Protein AF-A0A401MHA3-F1 (afdb_monomer)

Structure (mmCIF, N/CA/C/O backbone):
data_AF-A0A401MHA3-F1
#
_entry.id   AF-A0A401MHA3-F1
#
loop_
_atom_site.group_PDB
_atom_site.id
_atom_site.type_symbol
_atom_site.label_atom_id
_atom_site.label_alt_id
_atom_site.label_comp_id
_atom_site.label_asym_id
_atom_site.label_entity_id
_atom_site.label_seq_id
_atom_site.pdbx_PDB_ins_code
_atom_site.Cartn_x
_atom_site.Cartn_y
_atom_site.Cartn_z
_atom_site.occupancy
_atom_site.B_iso_or_equiv
_atom_site.auth_seq_id
_atom_site.auth_comp_id
_atom_site.auth_asym_id
_atom_site.auth_atom_id
_atom_site.pdbx_PDB_model_num
ATOM 1 N N . MET A 1 1 ? 25.680 -11.136 -21.671 1.00 67.75 1 MET A N 1
ATOM 2 C CA . MET A 1 1 ? 25.067 -10.230 -20.692 1.00 67.75 1 MET A CA 1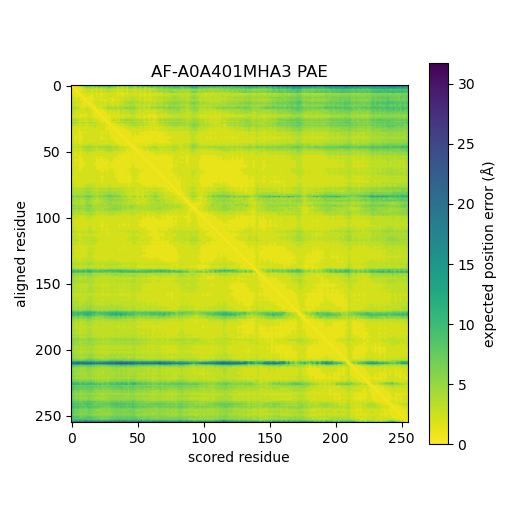
ATOM 3 C C . MET A 1 1 ? 23.595 -10.210 -21.029 1.00 67.75 1 MET A C 1
ATOM 5 O O . MET A 1 1 ? 23.280 -10.095 -22.211 1.00 67.75 1 MET A O 1
ATOM 9 N N . SER A 1 2 ? 22.728 -10.532 -20.074 1.00 85.81 2 SER A N 1
ATOM 10 C CA . SER A 1 2 ? 21.287 -10.455 -20.307 1.00 85.81 2 SER A CA 1
ATOM 11 C C . SER A 1 2 ? 20.879 -8.984 -20.458 1.00 85.81 2 SER A C 1
ATOM 13 O O . SER A 1 2 ? 21.595 -8.085 -20.015 1.00 85.81 2 SER A O 1
ATOM 15 N N . ARG A 1 3 ? 19.717 -8.723 -21.063 1.00 88.31 3 ARG A N 1
ATOM 16 C CA . ARG A 1 3 ? 19.146 -7.368 -21.104 1.00 88.31 3 ARG A CA 1
ATOM 17 C C . ARG A 1 3 ? 18.939 -6.809 -19.692 1.00 88.31 3 ARG A C 1
ATOM 19 O O . ARG A 1 3 ? 19.099 -5.617 -19.467 1.00 88.31 3 ARG A O 1
ATOM 26 N N . PHE A 1 4 ? 18.578 -7.673 -18.748 1.00 91.62 4 PHE A N 1
ATOM 27 C CA . PHE A 1 4 ? 18.430 -7.309 -17.346 1.00 91.62 4 PHE A CA 1
ATOM 28 C C . PHE A 1 4 ? 19.765 -6.863 -16.732 1.00 91.62 4 PHE A C 1
ATOM 30 O O . PHE A 1 4 ? 19.810 -5.818 -16.088 1.00 91.62 4 PHE A O 1
ATOM 37 N N . ASP A 1 5 ? 20.858 -7.585 -17.002 1.00 90.88 5 ASP A N 1
ATOM 38 C CA . ASP A 1 5 ? 22.194 -7.243 -16.496 1.00 90.88 5 ASP A CA 1
ATOM 39 C C . ASP A 1 5 ? 22.638 -5.851 -16.979 1.00 90.88 5 ASP A C 1
ATOM 41 O O . ASP A 1 5 ? 23.239 -5.098 -16.222 1.00 90.88 5 ASP A O 1
ATOM 45 N N . GLU A 1 6 ? 22.304 -5.487 -18.222 1.00 90.44 6 GLU A N 1
ATOM 46 C CA . GLU A 1 6 ? 22.591 -4.162 -18.794 1.00 90.44 6 GLU A CA 1
ATOM 47 C C . GLU A 1 6 ? 21.772 -3.033 -18.152 1.00 90.44 6 GLU A C 1
ATOM 49 O O . GLU A 1 6 ? 22.223 -1.890 -18.101 1.00 90.44 6 GLU A O 1
ATOM 54 N N . LEU A 1 7 ? 20.554 -3.332 -17.691 1.00 95.38 7 LEU A N 1
ATOM 55 C CA . LEU A 1 7 ? 19.613 -2.330 -17.187 1.00 95.38 7 LEU A CA 1
ATOM 56 C C . LEU A 1 7 ? 19.672 -2.152 -15.671 1.00 95.38 7 LEU A C 1
ATOM 58 O O . LEU A 1 7 ? 19.478 -1.041 -15.189 1.00 95.38 7 LEU A O 1
ATOM 62 N N . LEU A 1 8 ? 19.892 -3.218 -14.908 1.00 96.12 8 LEU A N 1
ATOM 63 C CA . LEU A 1 8 ? 19.865 -3.185 -13.440 1.00 96.12 8 LEU A CA 1
ATOM 64 C C . LEU A 1 8 ? 21.046 -3.925 -12.802 1.00 96.12 8 LEU A C 1
ATOM 66 O O . LEU A 1 8 ? 21.238 -3.815 -11.598 1.00 96.12 8 LEU A O 1
ATOM 70 N N . GLY A 1 9 ? 21.849 -4.656 -13.582 1.00 94.81 9 GLY A N 1
ATOM 71 C CA . GLY A 1 9 ? 23.024 -5.378 -13.081 1.00 94.81 9 GLY A CA 1
ATOM 72 C C . GLY A 1 9 ? 24.274 -4.512 -12.905 1.00 94.81 9 GLY A C 1
ATOM 73 O O . GLY A 1 9 ? 25.263 -4.983 -12.339 1.00 94.81 9 GLY A O 1
ATOM 74 N N . THR A 1 10 ? 24.243 -3.258 -13.360 1.00 94.44 10 THR A N 1
ATOM 75 C CA . THR A 1 10 ? 25.316 -2.278 -13.163 1.00 94.44 10 THR A CA 1
ATOM 76 C C . THR A 1 10 ? 24.787 -0.944 -12.646 1.00 94.44 10 THR A C 1
ATOM 78 O O . THR A 1 10 ? 23.680 -0.519 -12.994 1.00 94.44 10 THR A O 1
ATOM 81 N N . ASP A 1 11 ? 25.604 -0.245 -11.863 1.00 94.75 11 ASP A N 1
ATOM 82 C CA . ASP A 1 11 ? 25.362 1.140 -11.458 1.00 94.75 11 ASP A CA 1
ATOM 83 C C . ASP A 1 11 ? 25.459 2.102 -12.657 1.00 94.75 11 ASP A C 1
ATOM 85 O O . ASP A 1 11 ? 25.722 1.699 -13.801 1.00 94.75 11 ASP A O 1
ATOM 89 N N . PHE A 1 12 ? 25.214 3.391 -12.425 1.00 93.88 12 PHE A N 1
ATOM 90 C CA . PHE A 1 12 ? 25.238 4.400 -13.486 1.00 93.88 12 PHE A CA 1
ATOM 91 C C . PHE A 1 12 ? 26.641 4.734 -14.018 1.00 93.88 12 PHE A C 1
ATOM 93 O O . PHE A 1 12 ? 26.748 5.375 -15.069 1.00 93.88 12 PHE A O 1
ATOM 100 N N . ASP A 1 13 ? 27.697 4.260 -13.356 1.00 93.44 13 ASP A N 1
ATOM 101 C CA . ASP A 1 13 ? 29.096 4.362 -13.787 1.00 93.44 13 ASP A CA 1
ATOM 102 C C . ASP A 1 13 ? 29.589 3.074 -14.483 1.00 93.44 13 ASP A C 1
ATOM 104 O O . ASP A 1 13 ? 30.749 2.972 -14.901 1.00 93.44 13 ASP A O 1
ATOM 108 N N . GLY A 1 14 ? 28.695 2.095 -14.660 1.00 91.88 14 GLY A N 1
ATOM 109 C CA . GLY A 1 14 ? 28.948 0.835 -15.349 1.00 91.88 14 GLY A CA 1
ATOM 110 C C . GLY A 1 14 ? 29.642 -0.227 -14.495 1.00 91.88 14 GLY A C 1
ATOM 111 O O . GLY A 1 14 ? 30.108 -1.223 -15.053 1.00 91.88 14 GLY A O 1
ATOM 112 N N . GLN A 1 15 ? 29.737 -0.048 -13.174 1.00 94.50 15 GLN A 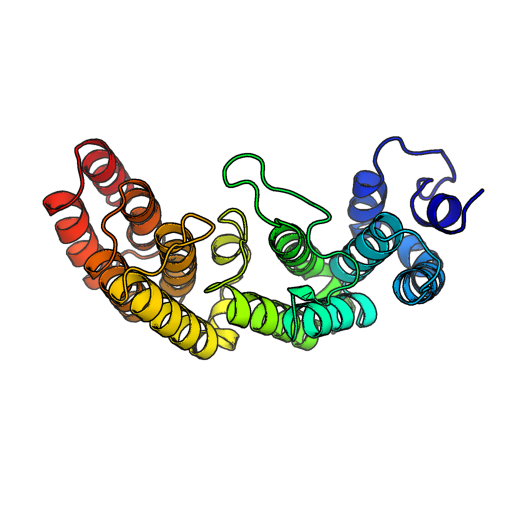N 1
ATOM 113 C CA . GLN A 1 15 ? 30.259 -1.079 -12.278 1.00 94.50 15 GLN A CA 1
ATOM 114 C C . GLN A 1 15 ? 29.171 -2.104 -11.942 1.00 94.50 15 GLN A C 1
ATOM 116 O O . GLN A 1 15 ? 28.020 -1.726 -11.735 1.00 94.50 15 GLN A O 1
ATOM 121 N N . PRO A 1 16 ? 29.497 -3.406 -11.867 1.00 94.69 16 PRO A N 1
ATOM 122 C CA . PRO A 1 16 ? 28.545 -4.419 -11.427 1.00 94.69 16 PRO A CA 1
ATOM 123 C C . PRO A 1 16 ? 28.055 -4.166 -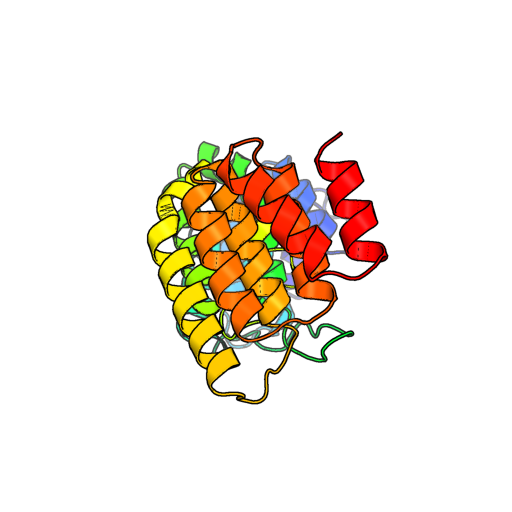10.001 1.00 94.69 16 PRO A C 1
ATOM 125 O O . PRO A 1 16 ? 28.863 -3.887 -9.114 1.00 94.69 16 PRO A O 1
ATOM 128 N N . VAL A 1 17 ? 26.758 -4.357 -9.771 1.00 94.94 17 VAL A N 1
ATOM 129 C CA . VAL A 1 17 ? 26.159 -4.291 -8.432 1.00 94.94 17 VAL A CA 1
ATOM 130 C C . VAL A 1 17 ? 25.846 -5.683 -7.892 1.00 94.94 17 VAL A C 1
ATOM 132 O O . VAL A 1 17 ? 25.561 -6.618 -8.642 1.00 94.94 17 VAL A O 1
ATOM 135 N N . SER A 1 18 ? 25.919 -5.836 -6.569 1.00 91.38 18 SER A N 1
ATOM 136 C CA . SER A 1 18 ? 25.498 -7.062 -5.876 1.00 91.38 18 SER A CA 1
ATOM 137 C C . SER A 1 18 ? 24.015 -7.065 -5.522 1.00 91.38 18 SER A C 1
ATOM 139 O O . SER A 1 18 ? 23.438 -8.141 -5.363 1.00 91.38 18 SER A O 1
ATOM 141 N N . ASP A 1 19 ? 23.426 -5.877 -5.391 1.00 93.06 19 ASP A N 1
ATOM 142 C CA . ASP A 1 19 ? 22.006 -5.671 -5.155 1.00 93.06 19 ASP A CA 1
ATOM 143 C C . ASP A 1 19 ? 21.455 -4.701 -6.200 1.00 93.06 19 ASP A C 1
ATOM 145 O O . ASP A 1 19 ? 22.009 -3.635 -6.452 1.00 93.06 19 ASP A O 1
ATOM 149 N N . VAL A 1 20 ? 20.373 -5.104 -6.848 1.00 93.62 20 VAL A N 1
ATOM 150 C CA . VAL A 1 20 ? 19.715 -4.315 -7.892 1.00 93.62 20 VAL A CA 1
ATOM 151 C C . VAL A 1 20 ? 18.829 -3.225 -7.298 1.00 93.62 20 VAL A C 1
ATOM 153 O O . VAL A 1 20 ? 18.541 -2.245 -7.981 1.00 93.62 20 VAL A O 1
ATOM 156 N N . GLU A 1 21 ? 18.408 -3.374 -6.037 1.00 93.25 21 GLU A N 1
ATOM 157 C CA . GLU A 1 21 ? 17.663 -2.334 -5.327 1.00 93.25 21 GLU A CA 1
ATOM 158 C C . GLU A 1 21 ? 18.518 -1.072 -5.161 1.00 93.25 21 GLU A C 1
ATOM 160 O O . GLU A 1 21 ? 17.994 0.027 -5.333 1.00 93.25 21 GLU A O 1
ATOM 165 N N . ASP A 1 22 ? 19.836 -1.210 -4.973 1.00 93.75 22 ASP A N 1
ATOM 166 C CA . ASP A 1 22 ? 20.766 -0.074 -4.899 1.00 93.75 22 ASP A CA 1
ATOM 167 C C . ASP A 1 22 ? 20.664 0.812 -6.151 1.00 93.75 22 ASP A C 1
ATOM 169 O O . ASP A 1 22 ? 20.541 2.031 -6.045 1.00 93.75 22 ASP A O 1
ATOM 173 N N . VAL A 1 23 ? 20.606 0.202 -7.339 1.00 96.00 23 VAL A N 1
ATOM 174 C CA . VAL A 1 23 ? 20.448 0.920 -8.617 1.00 96.00 23 VAL A CA 1
ATOM 175 C C . VAL A 1 23 ? 19.079 1.594 -8.710 1.00 96.00 23 VAL A C 1
ATOM 177 O O . VAL A 1 23 ? 18.964 2.714 -9.213 1.00 96.00 23 VAL A O 1
ATOM 180 N N . ILE A 1 24 ? 18.023 0.919 -8.244 1.00 96.69 24 ILE A N 1
ATOM 181 C CA . ILE A 1 24 ? 16.655 1.455 -8.256 1.00 96.69 24 ILE A CA 1
ATOM 182 C C . ILE A 1 24 ? 16.546 2.686 -7.355 1.00 96.69 24 ILE A C 1
ATOM 184 O O . ILE A 1 24 ? 15.881 3.648 -7.741 1.00 96.69 24 ILE A O 1
ATOM 188 N N . TYR A 1 25 ? 17.192 2.674 -6.193 1.00 95.06 25 TYR A N 1
ATOM 189 C CA . TYR A 1 25 ? 17.143 3.780 -5.242 1.00 95.06 25 TYR A CA 1
ATOM 190 C C . TYR A 1 25 ? 18.111 4.914 -5.594 1.00 95.06 25 TYR A C 1
ATOM 192 O O . TYR A 1 25 ? 17.722 6.075 -5.500 1.00 95.06 25 TYR A O 1
ATOM 200 N N . GLU A 1 26 ? 19.316 4.619 -6.091 1.00 93.38 26 GLU A N 1
ATOM 201 C CA . GLU A 1 26 ? 20.263 5.636 -6.583 1.00 93.38 26 GLU A CA 1
ATOM 202 C C . GLU A 1 26 ? 19.654 6.481 -7.717 1.00 93.38 26 GLU A C 1
ATOM 204 O O . GLU A 1 26 ? 19.843 7.695 -7.798 1.00 93.38 26 GLU A O 1
ATOM 209 N N . ALA A 1 27 ? 18.838 5.854 -8.565 1.00 92.12 27 ALA A N 1
ATOM 210 C CA . ALA A 1 27 ? 18.133 6.503 -9.665 1.00 92.12 27 ALA A CA 1
ATOM 211 C C . ALA A 1 27 ? 17.180 7.634 -9.243 1.00 92.12 27 ALA A C 1
ATOM 213 O O . ALA A 1 27 ? 16.834 8.469 -10.084 1.00 92.12 27 ALA A O 1
ATOM 214 N N . LEU A 1 28 ? 16.731 7.657 -7.980 1.00 93.19 28 LEU A N 1
ATOM 215 C CA . LEU A 1 28 ? 15.883 8.736 -7.464 1.00 93.19 28 LEU A CA 1
ATOM 216 C C . LEU A 1 28 ? 16.607 10.087 -7.521 1.00 93.19 28 LEU A C 1
ATOM 218 O O . LEU A 1 28 ? 15.970 11.100 -7.809 1.00 93.19 28 LEU A O 1
ATOM 222 N N . ASP A 1 29 ? 17.929 10.075 -7.333 1.00 92.62 29 ASP A N 1
ATOM 223 C CA . ASP A 1 29 ? 18.784 11.262 -7.352 1.00 92.62 29 ASP A CA 1
ATOM 224 C C . ASP A 1 29 ? 19.626 11.378 -8.639 1.00 92.62 29 ASP A C 1
ATOM 226 O O . ASP A 1 29 ? 20.135 12.460 -8.953 1.00 92.62 29 ASP A O 1
ATOM 230 N N . ASP A 1 30 ? 19.757 10.301 -9.425 1.00 94.06 30 ASP A N 1
ATOM 231 C CA . ASP A 1 30 ? 20.535 10.300 -10.667 1.00 94.06 30 ASP A CA 1
ATOM 232 C C . ASP A 1 30 ? 19.656 10.428 -11.931 1.00 94.06 30 ASP A C 1
ATOM 234 O O . ASP A 1 30 ? 18.912 9.506 -12.281 1.00 94.06 30 ASP A O 1
ATOM 238 N N . PRO A 1 31 ? 19.762 11.522 -12.714 1.00 93.75 31 PRO A N 1
ATOM 239 C CA . PRO A 1 31 ? 18.963 11.717 -13.922 1.00 93.75 31 PRO A CA 1
ATOM 240 C C . PRO A 1 31 ? 19.232 10.705 -15.051 1.00 93.75 31 PRO A C 1
ATOM 242 O O . PRO A 1 31 ? 18.400 10.629 -15.966 1.00 93.75 31 PRO A O 1
ATOM 245 N N . ARG A 1 32 ? 20.347 9.957 -15.010 1.00 95.75 32 ARG A N 1
ATOM 246 C CA . ARG A 1 32 ? 20.741 8.938 -16.003 1.00 95.75 32 ARG A CA 1
ATOM 247 C C . ARG A 1 32 ? 19.796 7.737 -16.028 1.00 95.75 32 ARG A C 1
ATOM 249 O O . ARG A 1 32 ? 19.731 7.049 -17.045 1.00 95.75 32 ARG A O 1
ATOM 256 N N . HIS A 1 33 ? 18.976 7.527 -14.992 1.00 95.31 33 HIS A N 1
ATOM 257 C CA . HIS A 1 33 ? 17.936 6.485 -14.995 1.00 95.31 33 HIS A CA 1
ATOM 258 C C . HIS A 1 33 ? 17.008 6.563 -16.214 1.00 95.31 33 HIS A C 1
ATOM 260 O O . HIS A 1 33 ? 16.555 5.537 -16.722 1.00 95.31 33 HIS A O 1
ATOM 266 N N . ARG A 1 34 ? 16.776 7.775 -16.743 1.00 96.31 34 ARG A N 1
ATOM 267 C CA . ARG A 1 34 ? 15.930 8.012 -17.923 1.00 96.31 34 ARG A CA 1
ATOM 268 C C . ARG A 1 34 ? 16.411 7.262 -19.164 1.00 96.31 34 ARG A C 1
ATOM 270 O O . ARG A 1 34 ? 15.590 6.866 -19.985 1.00 96.31 34 ARG A O 1
ATOM 277 N N . GLU A 1 35 ? 17.716 7.031 -19.292 1.00 97.06 35 GLU A N 1
ATOM 278 C CA . GLU A 1 35 ? 18.297 6.288 -20.416 1.00 97.06 35 GLU A CA 1
ATOM 279 C C . GLU A 1 35 ? 17.913 4.800 -20.378 1.00 97.06 35 GLU A C 1
ATOM 281 O O . GLU A 1 35 ? 17.833 4.149 -21.420 1.00 97.06 35 GLU A O 1
ATOM 286 N N . ARG A 1 36 ? 17.607 4.269 -19.187 1.00 97.69 36 ARG A N 1
ATOM 287 C CA . ARG A 1 36 ? 17.245 2.861 -18.969 1.00 97.69 36 ARG A CA 1
ATOM 288 C C . ARG A 1 36 ? 15.747 2.595 -19.116 1.00 97.69 36 ARG A C 1
ATOM 290 O O . ARG A 1 36 ? 15.355 1.456 -19.365 1.00 97.69 36 ARG A O 1
ATOM 297 N N . VAL A 1 37 ? 14.908 3.632 -19.023 1.00 98.31 37 VAL A N 1
ATOM 298 C CA . VAL A 1 37 ? 13.438 3.517 -19.048 1.00 98.31 37 VAL A CA 1
ATOM 299 C C . VAL A 1 37 ? 12.914 2.763 -20.279 1.00 98.31 37 VAL A C 1
ATOM 301 O O . VAL A 1 37 ? 12.177 1.799 -20.076 1.00 98.31 37 VAL A O 1
ATOM 304 N N . PRO A 1 38 ? 13.295 3.084 -21.536 1.00 98.31 38 PRO A N 1
ATOM 305 C CA . PRO A 1 38 ? 12.796 2.335 -22.695 1.00 98.31 38 PRO A CA 1
ATOM 306 C C . PRO A 1 38 ? 13.152 0.846 -22.625 1.00 98.31 38 PRO A C 1
ATOM 308 O O . PRO A 1 38 ? 12.333 -0.018 -22.931 1.00 98.31 38 PRO A O 1
ATOM 311 N N . GLY A 1 39 ? 14.366 0.542 -22.155 1.00 98.19 39 GLY A N 1
ATOM 312 C CA . GLY A 1 39 ? 14.831 -0.827 -21.991 1.00 98.19 39 GLY A CA 1
ATOM 313 C C . GLY A 1 39 ? 14.035 -1.609 -20.950 1.00 98.19 39 GLY A C 1
ATOM 314 O O . GLY A 1 39 ? 13.709 -2.772 -21.186 1.00 98.19 39 GLY A O 1
ATOM 315 N N . LEU A 1 40 ? 13.698 -0.966 -19.832 1.00 98.44 40 LEU A N 1
ATOM 316 C CA . LEU A 1 40 ? 12.885 -1.549 -18.766 1.00 98.44 40 LEU A CA 1
ATOM 317 C C . LEU A 1 40 ? 11.428 -1.741 -19.191 1.00 98.44 40 LEU A C 1
ATOM 319 O O . LEU A 1 40 ? 10.839 -2.762 -18.853 1.00 98.44 40 LEU A O 1
ATOM 323 N N . VAL A 1 41 ? 10.855 -0.808 -19.961 1.00 98.56 41 VAL A N 1
ATOM 324 C CA . VAL A 1 41 ? 9.493 -0.945 -20.507 1.00 98.56 41 VAL A CA 1
ATOM 325 C C . VAL A 1 41 ? 9.399 -2.166 -21.413 1.00 98.56 41 VAL A C 1
ATOM 327 O O . VAL A 1 41 ? 8.462 -2.956 -21.297 1.00 98.56 41 VAL A O 1
ATOM 330 N N . ASP A 1 42 ? 10.370 -2.360 -22.296 1.00 98.06 42 ASP A N 1
ATOM 331 C CA . ASP A 1 42 ? 10.380 -3.548 -23.140 1.00 98.06 42 ASP A CA 1
ATOM 332 C C . ASP A 1 42 ? 10.602 -4.827 -22.316 1.00 98.06 42 ASP A C 1
ATOM 334 O O . ASP A 1 42 ? 9.938 -5.827 -22.575 1.00 98.06 42 ASP A O 1
ATOM 338 N N . LEU A 1 43 ? 11.506 -4.805 -21.323 1.00 97.50 43 LEU A N 1
ATOM 339 C CA . LEU A 1 43 ? 11.769 -5.956 -20.451 1.00 97.50 43 LEU A CA 1
ATOM 340 C C . LEU A 1 43 ? 10.513 -6.368 -19.672 1.00 97.50 43 LEU A C 1
ATOM 342 O O . LEU A 1 43 ? 10.167 -7.542 -19.645 1.00 97.50 43 LEU A O 1
ATOM 346 N N . LEU A 1 44 ? 9.788 -5.406 -19.101 1.00 97.31 44 LEU A N 1
ATOM 347 C CA . LEU A 1 44 ? 8.514 -5.617 -18.409 1.00 97.31 44 LEU A CA 1
ATOM 348 C C . LEU A 1 44 ? 7.493 -6.375 -19.285 1.00 97.31 44 LEU A C 1
ATOM 350 O O . LEU A 1 44 ? 6.786 -7.279 -18.816 1.00 97.31 44 LEU A O 1
ATOM 354 N N . ASN A 1 45 ? 7.447 -6.024 -20.572 1.00 95.88 45 ASN A N 1
ATOM 355 C CA . ASN A 1 45 ? 6.526 -6.579 -21.563 1.00 95.88 45 ASN A CA 1
ATOM 356 C C . ASN A 1 45 ? 7.038 -7.854 -22.255 1.00 95.88 45 ASN A C 1
ATOM 358 O O . ASN A 1 45 ? 6.284 -8.493 -22.999 1.00 95.88 45 ASN A O 1
ATOM 362 N N . ASP A 1 46 ? 8.286 -8.253 -22.011 1.00 95.75 46 ASP A N 1
ATOM 363 C CA . ASP A 1 46 ? 8.885 -9.429 -22.623 1.00 95.75 46 ASP A CA 1
ATOM 364 C C . ASP A 1 46 ? 8.369 -10.714 -21.960 1.00 95.75 46 ASP A C 1
ATOM 366 O O . ASP A 1 46 ? 8.688 -11.033 -20.819 1.00 95.75 46 ASP A O 1
ATOM 370 N N . ARG A 1 47 ? 7.566 -11.492 -22.693 1.00 92.62 47 ARG A N 1
ATOM 371 C CA . ARG A 1 47 ? 6.988 -12.750 -22.194 1.00 92.62 47 ARG A CA 1
ATOM 372 C C . ARG A 1 47 ? 7.996 -13.892 -22.081 1.00 92.62 47 ARG A C 1
ATOM 374 O O . ARG A 1 47 ? 7.646 -14.905 -21.482 1.00 92.62 47 ARG A O 1
ATOM 381 N N . VAL A 1 48 ? 9.179 -13.771 -22.687 1.00 93.56 48 VAL A N 1
ATOM 382 C CA . VAL A 1 48 ? 10.238 -14.784 -22.569 1.00 93.56 48 VAL A CA 1
ATOM 383 C C . VAL A 1 48 ? 11.272 -14.437 -21.497 1.00 93.56 48 VAL A C 1
ATOM 385 O O . VAL A 1 48 ? 12.053 -15.313 -21.128 1.00 93.56 48 VAL A O 1
ATOM 388 N N . ALA A 1 49 ? 11.266 -13.204 -20.980 1.00 93.88 49 ALA A N 1
ATOM 389 C CA . ALA A 1 49 ? 12.106 -12.799 -19.857 1.00 93.88 49 ALA A CA 1
ATOM 390 C C . ALA A 1 49 ? 11.674 -13.481 -18.549 1.00 93.88 49 ALA A C 1
ATOM 392 O O . ALA A 1 49 ? 10.506 -13.849 -18.373 1.00 93.88 49 ALA A O 1
ATOM 393 N N . GLY A 1 50 ? 12.619 -13.638 -17.619 1.00 93.69 50 GLY A N 1
ATOM 394 C CA . GLY A 1 50 ? 12.344 -14.262 -16.327 1.00 93.69 50 GLY A CA 1
ATOM 395 C C . GLY A 1 50 ? 11.358 -13.437 -15.499 1.00 93.69 50 GLY A C 1
ATOM 396 O O . GLY A 1 50 ? 11.412 -12.208 -15.495 1.00 93.69 50 GLY A O 1
ATOM 397 N N . GLU A 1 51 ? 10.478 -14.096 -14.742 1.00 95.06 51 GLU A N 1
ATOM 398 C CA . GLU A 1 51 ? 9.459 -13.425 -13.913 1.00 95.06 51 GLU A CA 1
ATOM 399 C C . GLU A 1 51 ? 10.088 -12.403 -12.954 1.00 95.06 51 GLU A C 1
ATOM 401 O O . GLU A 1 51 ? 9.581 -11.292 -12.806 1.00 95.06 51 GLU A O 1
ATOM 406 N N . ARG A 1 52 ? 11.258 -12.733 -12.387 1.00 94.88 52 ARG A N 1
ATOM 407 C CA . ARG A 1 52 ? 12.011 -11.844 -11.488 1.00 94.88 52 ARG A CA 1
ATOM 408 C C . ARG A 1 52 ? 12.519 -10.596 -12.186 1.00 94.88 52 ARG A C 1
ATOM 410 O O . ARG A 1 52 ? 12.436 -9.513 -11.623 1.00 94.88 52 ARG A O 1
ATOM 417 N N . GLU A 1 53 ? 13.026 -10.737 -13.401 1.00 95.50 53 GLU A N 1
ATOM 418 C CA . GLU A 1 53 ? 13.554 -9.620 -14.187 1.00 95.50 53 GLU A CA 1
ATOM 419 C C . GLU A 1 53 ? 12.426 -8.647 -14.546 1.00 95.50 53 GLU A C 1
ATOM 421 O O . GLU A 1 53 ? 12.572 -7.434 -14.412 1.00 95.50 53 GLU A O 1
ATOM 426 N N . ARG A 1 54 ? 11.266 -9.190 -14.930 1.00 96.81 54 ARG A N 1
ATOM 427 C CA . ARG A 1 54 ? 10.062 -8.416 -15.254 1.00 96.81 54 ARG A CA 1
ATOM 428 C C . ARG A 1 54 ? 9.480 -7.723 -14.029 1.00 96.81 54 ARG A C 1
ATOM 430 O O . ARG A 1 54 ? 9.100 -6.558 -14.113 1.00 96.81 54 ARG A O 1
ATOM 437 N N . PHE A 1 55 ? 9.443 -8.419 -12.894 1.00 97.56 55 PHE A N 1
ATOM 438 C CA . PHE A 1 55 ? 9.024 -7.845 -11.621 1.00 97.56 55 PHE A CA 1
ATOM 439 C C . PHE A 1 55 ? 9.930 -6.683 -11.206 1.00 97.56 55 PHE A C 1
ATOM 441 O O . PHE A 1 55 ? 9.440 -5.598 -10.914 1.00 97.56 55 PHE A O 1
ATOM 448 N N . LEU A 1 56 ? 11.250 -6.866 -11.253 1.00 97.62 56 LEU A N 1
ATOM 449 C CA . LEU A 1 56 ? 12.206 -5.812 -10.913 1.00 97.62 56 LEU A CA 1
ATOM 450 C C . LEU A 1 56 ? 12.148 -4.633 -11.892 1.00 97.62 56 LEU A C 1
ATOM 452 O O . LEU A 1 56 ? 12.288 -3.490 -11.469 1.00 97.62 56 LEU A O 1
ATOM 456 N N . ALA A 1 57 ? 11.860 -4.878 -13.174 1.00 97.88 57 ALA A N 1
ATOM 457 C CA . ALA A 1 57 ? 11.570 -3.805 -14.121 1.00 97.88 57 ALA A CA 1
ATOM 458 C C . ALA A 1 57 ? 10.298 -3.028 -13.740 1.00 97.88 57 ALA A C 1
ATOM 460 O O . ALA A 1 57 ? 10.293 -1.801 -13.810 1.00 97.88 57 ALA A O 1
ATOM 461 N N . CYS A 1 58 ? 9.241 -3.719 -13.296 1.00 98.44 58 CYS A N 1
ATOM 462 C CA . CYS A 1 58 ? 8.021 -3.092 -12.777 1.00 98.44 58 CYS A CA 1
ATOM 463 C C . CYS A 1 58 ? 8.315 -2.224 -11.544 1.00 98.44 58 CYS A C 1
ATOM 465 O O . CYS A 1 58 ? 7.892 -1.068 -11.501 1.00 98.44 58 CYS A O 1
ATOM 467 N N . VAL A 1 59 ? 9.079 -2.752 -10.579 1.00 98.44 59 VAL A N 1
ATOM 468 C CA . VAL A 1 59 ? 9.503 -2.023 -9.372 1.00 98.44 59 VAL A CA 1
ATOM 469 C C . VAL A 1 59 ? 10.299 -0.779 -9.759 1.00 98.44 59 VAL A C 1
ATOM 471 O O . VAL A 1 59 ? 9.902 0.318 -9.381 1.00 98.44 59 VAL A O 1
ATOM 474 N N . ALA A 1 60 ? 11.340 -0.917 -10.587 1.00 98.56 60 ALA A N 1
ATOM 475 C CA . ALA A 1 60 ? 12.165 0.204 -11.035 1.00 98.56 60 ALA A CA 1
ATOM 476 C C . ALA A 1 60 ? 11.329 1.301 -11.713 1.00 98.56 60 ALA A C 1
ATOM 478 O O . ALA A 1 60 ? 11.371 2.460 -11.311 1.00 98.56 60 ALA A O 1
ATOM 479 N N . LEU A 1 61 ? 10.506 0.934 -12.702 1.00 98.81 61 LEU A N 1
ATOM 480 C CA . LEU A 1 61 ? 9.643 1.883 -13.410 1.00 98.81 61 LEU A CA 1
ATOM 481 C C . LEU A 1 61 ? 8.651 2.576 -12.465 1.00 98.81 61 LEU A C 1
ATOM 483 O O . LEU A 1 61 ? 8.401 3.771 -12.613 1.00 98.81 61 LEU A O 1
ATOM 487 N N . THR A 1 62 ? 8.100 1.848 -11.494 1.00 98.81 62 THR A N 1
ATOM 488 C CA . THR A 1 62 ? 7.150 2.395 -10.517 1.00 98.81 62 THR A CA 1
ATOM 489 C C . THR A 1 62 ? 7.839 3.371 -9.569 1.00 98.81 62 THR A C 1
ATOM 491 O O . THR A 1 62 ? 7.381 4.505 -9.446 1.00 98.81 62 THR A O 1
ATOM 494 N N . THR A 1 63 ? 8.967 2.979 -8.969 1.00 98.75 63 THR A N 1
ATOM 495 C CA . THR A 1 63 ? 9.778 3.831 -8.087 1.00 98.75 63 THR A CA 1
ATOM 496 C C . THR A 1 63 ? 10.233 5.097 -8.809 1.00 98.75 63 THR A C 1
ATOM 498 O O . THR A 1 63 ? 10.208 6.187 -8.244 1.00 98.75 63 THR A O 1
ATOM 501 N N . TRP A 1 64 ? 10.556 5.001 -10.101 1.00 98.56 64 TRP A N 1
ATOM 502 C CA . TRP A 1 64 ? 10.955 6.155 -10.912 1.00 98.56 64 TRP A CA 1
ATOM 503 C C . TRP A 1 64 ? 9.771 6.982 -11.429 1.00 98.56 64 TRP A C 1
ATOM 505 O O . TRP A 1 64 ? 9.962 7.898 -12.230 1.00 98.56 64 TRP A O 1
ATOM 515 N N . ALA A 1 65 ? 8.551 6.689 -10.975 1.00 98.50 65 ALA A N 1
ATOM 516 C CA . ALA A 1 65 ? 7.309 7.359 -11.345 1.00 98.50 65 ALA A CA 1
ATOM 517 C C . ALA A 1 65 ? 6.982 7.343 -12.850 1.00 98.50 65 ALA A C 1
ATOM 519 O O . ALA A 1 65 ? 6.333 8.264 -13.366 1.00 98.50 65 ALA A O 1
ATOM 520 N N . GLU A 1 66 ? 7.423 6.301 -13.558 1.00 98.75 66 GLU A N 1
ATOM 521 C CA . GLU A 1 66 ? 7.093 6.075 -14.961 1.00 98.75 66 GLU A CA 1
ATOM 522 C C . GLU A 1 66 ? 5.674 5.518 -15.101 1.00 98.75 66 GLU A C 1
ATOM 524 O O . GLU A 1 66 ? 5.266 4.599 -14.386 1.00 98.75 66 GLU A O 1
ATOM 529 N N . LEU A 1 67 ? 4.921 6.034 -16.080 1.00 98.62 67 LEU A N 1
ATOM 530 C CA . LEU A 1 67 ? 3.533 5.615 -16.319 1.00 98.62 67 LEU A CA 1
ATOM 531 C C . LEU A 1 67 ? 3.414 4.103 -16.534 1.00 98.62 67 LEU A C 1
ATOM 533 O O . LEU A 1 67 ? 2.505 3.490 -15.988 1.00 98.62 67 LEU A O 1
ATOM 537 N N . ALA A 1 68 ? 4.360 3.499 -17.259 1.00 98.62 68 ALA A N 1
ATOM 538 C CA . ALA A 1 68 ? 4.374 2.061 -17.514 1.00 98.62 68 ALA A CA 1
ATOM 539 C C . ALA A 1 68 ? 4.482 1.220 -16.228 1.00 98.62 68 ALA A C 1
ATOM 541 O O . ALA A 1 68 ? 3.898 0.140 -16.164 1.00 98.62 68 ALA A O 1
ATOM 542 N N . GLY A 1 69 ? 5.190 1.714 -15.204 1.00 98.62 69 GLY A N 1
ATOM 543 C CA . GLY A 1 69 ? 5.270 1.056 -13.899 1.00 98.62 69 GLY A CA 1
ATOM 544 C C . GLY A 1 69 ? 3.926 1.102 -13.176 1.00 98.62 69 GLY A C 1
ATOM 545 O O . GLY A 1 69 ? 3.363 0.062 -12.838 1.00 98.62 69 GLY A O 1
ATOM 546 N N . PHE A 1 70 ? 3.342 2.299 -13.041 1.00 98.81 70 PHE A N 1
ATOM 547 C CA . PHE A 1 70 ? 2.019 2.442 -12.425 1.00 98.81 70 PHE A CA 1
ATOM 548 C C . PHE A 1 70 ? 0.930 1.659 -13.169 1.00 98.81 70 PHE A C 1
ATOM 550 O O . PHE A 1 70 ? 0.080 1.042 -12.531 1.00 98.81 70 PHE A O 1
ATOM 557 N N . ASP A 1 71 ? 0.956 1.657 -14.502 1.00 98.75 71 ASP A N 1
ATOM 558 C CA . ASP A 1 71 ? 0.027 0.889 -15.334 1.00 98.75 71 ASP A CA 1
ATOM 559 C C . ASP A 1 71 ? 0.132 -0.608 -15.048 1.00 98.75 71 ASP A C 1
ATOM 561 O O . ASP A 1 71 ? -0.891 -1.262 -14.853 1.00 98.75 71 ASP A O 1
ATOM 565 N N . ALA A 1 72 ? 1.352 -1.134 -14.941 1.00 98.56 72 ALA A N 1
ATOM 566 C CA . ALA A 1 72 ? 1.578 -2.533 -14.611 1.00 98.56 72 ALA A CA 1
ATOM 567 C C . ALA A 1 72 ? 1.104 -2.895 -13.197 1.00 98.56 72 ALA A C 1
ATOM 569 O O . ALA A 1 72 ? 0.542 -3.973 -13.014 1.00 98.56 72 ALA A O 1
ATOM 570 N N . VAL A 1 73 ? 1.260 -2.002 -12.212 1.00 98.62 73 VAL A N 1
ATOM 571 C CA . VAL A 1 73 ? 0.698 -2.193 -10.861 1.00 98.62 73 VAL A CA 1
ATOM 572 C C . VAL A 1 73 ? -0.830 -2.247 -10.909 1.00 98.62 73 VAL A C 1
ATOM 574 O O . VAL A 1 73 ? -1.440 -3.145 -10.329 1.00 98.62 73 VAL A O 1
ATOM 577 N N . ILE A 1 74 ? -1.455 -1.308 -11.622 1.00 98.75 74 ILE A N 1
ATOM 578 C CA . ILE A 1 74 ? -2.914 -1.240 -11.772 1.00 98.75 74 ILE A CA 1
ATOM 579 C C . ILE A 1 74 ? -3.440 -2.496 -12.466 1.00 98.75 74 ILE A C 1
ATOM 581 O O . ILE A 1 74 ? -4.435 -3.067 -12.025 1.00 98.75 74 ILE A O 1
ATOM 585 N N . ASP A 1 75 ? -2.781 -2.938 -13.536 1.00 98.12 75 ASP A N 1
ATOM 586 C CA . ASP A 1 75 ? -3.178 -4.133 -14.271 1.00 98.12 75 ASP A CA 1
ATOM 587 C C . ASP A 1 75 ? -2.967 -5.411 -13.454 1.00 98.12 75 ASP A C 1
ATOM 589 O O . ASP A 1 75 ? -3.857 -6.261 -13.442 1.00 98.12 75 ASP A O 1
ATOM 593 N N . ALA A 1 76 ? -1.863 -5.529 -12.709 1.00 97.88 76 ALA A N 1
ATOM 594 C CA . ALA A 1 76 ? -1.634 -6.652 -11.801 1.00 97.88 76 ALA A CA 1
ATOM 595 C C . ALA A 1 76 ? -2.711 -6.729 -10.707 1.00 97.88 76 ALA A C 1
ATOM 597 O O . ALA A 1 76 ? -3.208 -7.807 -10.407 1.00 97.88 76 ALA A O 1
ATOM 598 N N . ALA A 1 77 ? -3.138 -5.589 -10.160 1.00 98.00 77 ALA A N 1
ATOM 599 C CA . ALA A 1 77 ? -4.181 -5.543 -9.137 1.00 98.00 77 ALA A CA 1
ATOM 600 C C . ALA A 1 77 ? -5.596 -5.862 -9.665 1.00 98.00 77 ALA A C 1
ATOM 602 O O . ALA A 1 77 ? -6.503 -6.104 -8.871 1.00 98.00 77 ALA A O 1
ATOM 603 N N . ARG A 1 78 ? -5.830 -5.866 -10.987 1.00 97.44 78 ARG A N 1
ATOM 604 C CA . ARG A 1 78 ? -7.135 -6.263 -11.556 1.00 97.44 78 ARG A CA 1
ATOM 605 C C . ARG A 1 78 ? -7.391 -7.763 -11.452 1.00 97.44 78 ARG A C 1
ATOM 607 O O . ARG A 1 78 ? -8.549 -8.157 -11.332 1.00 97.44 78 ARG A O 1
ATOM 614 N N . ASP A 1 79 ? -6.338 -8.567 -11.556 1.00 96.25 79 ASP A N 1
ATOM 615 C CA . ASP A 1 79 ? -6.387 -10.028 -11.471 1.00 96.25 79 ASP A CA 1
ATOM 616 C C . ASP A 1 79 ? -5.059 -10.538 -10.875 1.00 96.25 79 ASP A C 1
ATOM 618 O O . ASP A 1 79 ? -4.165 -10.944 -11.629 1.00 96.25 79 ASP A O 1
ATOM 622 N N . PRO A 1 80 ? -4.897 -10.446 -9.536 1.00 95.94 80 PRO A N 1
ATOM 623 C CA . PRO A 1 80 ? -3.631 -10.708 -8.855 1.00 95.94 80 PRO A CA 1
ATOM 624 C C . PRO A 1 80 ? -2.993 -12.045 -9.225 1.00 95.94 80 PRO A C 1
ATOM 626 O O . PRO A 1 80 ? -1.839 -12.078 -9.644 1.00 95.94 80 PRO A O 1
ATOM 629 N N . GLU A 1 81 ? -3.773 -13.127 -9.182 1.00 94.06 81 GLU A N 1
ATOM 630 C CA . GLU A 1 81 ? -3.320 -14.499 -9.457 1.00 94.06 81 GLU A CA 1
ATOM 631 C C . GLU A 1 81 ? -2.827 -14.702 -10.902 1.00 94.06 81 GLU A C 1
ATOM 633 O O . GLU A 1 81 ? -2.174 -15.700 -11.213 1.00 94.06 81 GLU A O 1
ATOM 638 N N . ARG A 1 82 ? -3.144 -13.774 -11.814 1.00 93.94 82 ARG A N 1
ATOM 639 C CA . ARG A 1 82 ? -2.687 -13.798 -13.211 1.00 93.94 82 ARG A CA 1
ATOM 640 C C . ARG A 1 82 ? -1.569 -12.807 -13.496 1.00 93.94 82 ARG A C 1
ATOM 642 O O . ARG A 1 82 ? -1.108 -12.746 -14.643 1.00 93.94 82 ARG A O 1
ATOM 649 N N . ALA A 1 83 ? -1.131 -12.041 -12.497 1.00 94.12 83 ALA A N 1
ATOM 650 C CA . ALA A 1 83 ? 0.034 -11.190 -12.636 1.00 94.12 83 ALA A CA 1
ATOM 651 C C . ALA A 1 83 ? 1.253 -12.061 -13.000 1.00 94.12 83 ALA A C 1
ATOM 653 O O . ALA A 1 83 ? 1.447 -13.122 -12.407 1.00 94.12 83 ALA A O 1
ATOM 654 N N . PRO A 1 84 ? 2.112 -11.640 -13.945 1.00 89.44 84 PRO A N 1
ATOM 655 C CA . PRO A 1 84 ? 3.213 -12.482 -14.425 1.00 89.44 84 PRO A CA 1
ATOM 656 C C . PRO A 1 84 ? 4.311 -12.794 -13.398 1.00 89.44 84 PRO A C 1
ATOM 658 O O . PRO A 1 84 ? 5.284 -13.454 -13.738 1.00 89.44 84 PRO A O 1
ATOM 661 N N . TRP A 1 85 ? 4.193 -12.248 -12.195 1.00 88.88 85 TRP A N 1
ATOM 662 C CA . TRP A 1 85 ? 5.142 -12.343 -11.095 1.00 88.88 85 TRP A CA 1
ATOM 663 C C . TRP A 1 85 ? 4.421 -12.605 -9.763 1.00 88.88 85 TRP A C 1
ATOM 665 O O . TRP A 1 85 ? 4.944 -12.272 -8.704 1.00 88.88 85 TRP A O 1
ATOM 675 N N . TYR A 1 86 ? 3.198 -13.144 -9.804 1.00 92.19 86 TYR A N 1
ATOM 676 C CA . TYR A 1 86 ? 2.494 -13.584 -8.598 1.00 92.19 86 TYR A CA 1
ATOM 677 C C . TYR A 1 86 ? 3.291 -14.690 -7.885 1.00 92.19 86 TYR A C 1
ATOM 679 O O . TYR A 1 86 ? 3.918 -15.516 -8.547 1.00 92.19 86 TYR A O 1
ATOM 687 N N . ASP A 1 8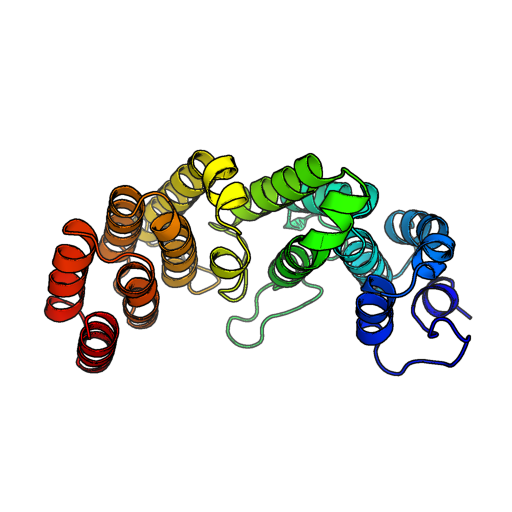7 ? 3.278 -14.702 -6.550 1.00 92.44 87 ASP A N 1
ATOM 688 C CA . ASP A 1 87 ? 4.032 -15.623 -5.681 1.00 92.44 87 ASP A CA 1
ATOM 689 C C . ASP A 1 87 ? 5.571 -15.528 -5.811 1.00 92.44 87 ASP A C 1
ATOM 691 O O . ASP A 1 87 ? 6.302 -16.385 -5.301 1.00 92.44 87 ASP A O 1
ATOM 695 N N . ILE A 1 88 ? 6.113 -14.484 -6.456 1.00 93.88 88 ILE A N 1
ATOM 696 C CA . ILE A 1 88 ? 7.568 -14.369 -6.644 1.00 93.88 88 ILE A CA 1
ATOM 697 C C . ILE A 1 88 ? 8.309 -13.986 -5.360 1.00 93.88 88 ILE A C 1
ATOM 699 O O . ILE A 1 88 ? 9.474 -14.351 -5.168 1.00 93.88 88 ILE A O 1
ATOM 703 N N . LEU A 1 89 ? 7.631 -13.263 -4.468 1.00 92.44 89 LEU A N 1
ATOM 704 C CA . LEU A 1 89 ? 8.116 -12.932 -3.138 1.00 92.44 89 LEU A CA 1
ATOM 705 C C . LEU A 1 89 ? 7.188 -13.558 -2.113 1.00 92.44 89 LEU A C 1
ATOM 707 O O . LEU A 1 89 ? 6.048 -13.142 -1.981 1.00 92.44 89 LEU A O 1
ATOM 711 N N . ILE A 1 90 ? 7.690 -14.527 -1.353 1.00 94.38 90 ILE A N 1
ATOM 712 C CA . ILE A 1 90 ? 6.904 -15.201 -0.321 1.00 94.38 90 ILE A CA 1
ATOM 713 C C . ILE A 1 90 ? 7.266 -14.644 1.052 1.00 94.38 90 ILE A C 1
ATOM 715 O O . ILE A 1 90 ? 8.430 -14.694 1.469 1.00 94.38 90 ILE A O 1
ATOM 719 N N . ASP A 1 91 ? 6.262 -14.148 1.773 1.00 94.31 91 ASP A N 1
ATOM 720 C CA . ASP A 1 91 ? 6.412 -13.825 3.186 1.00 94.31 91 ASP A CA 1
ATOM 721 C C . ASP A 1 91 ? 6.657 -15.101 4.001 1.00 94.31 91 ASP A C 1
ATOM 723 O O . ASP A 1 91 ? 5.977 -16.115 3.854 1.00 94.31 91 ASP A O 1
ATOM 727 N N . ARG A 1 92 ? 7.625 -15.048 4.916 1.00 91.50 92 ARG A N 1
ATOM 728 C CA . ARG A 1 92 ? 8.013 -16.211 5.724 1.00 91.50 92 ARG A CA 1
ATOM 729 C C . ARG A 1 92 ? 7.036 -16.496 6.858 1.00 91.50 92 ARG A C 1
ATOM 731 O O . ARG A 1 92 ? 6.949 -17.644 7.288 1.00 91.50 92 ARG A O 1
ATOM 738 N N . LYS A 1 93 ? 6.356 -15.474 7.381 1.00 91.69 93 LYS A N 1
ATOM 739 C CA . LYS A 1 93 ? 5.491 -15.599 8.561 1.00 91.69 93 LYS A CA 1
ATOM 740 C C . LYS A 1 93 ? 4.185 -16.313 8.217 1.00 91.69 93 LYS A C 1
ATOM 742 O O . LYS A 1 93 ? 3.767 -17.192 8.967 1.00 91.69 93 LYS A O 1
ATOM 747 N N . PHE A 1 94 ? 3.576 -15.965 7.090 1.00 91.38 94 PHE A N 1
ATOM 748 C CA . PHE A 1 94 ? 2.299 -16.503 6.628 1.00 91.38 94 PHE A CA 1
ATOM 749 C C . PHE A 1 94 ? 2.436 -17.446 5.427 1.00 91.38 94 PHE A C 1
ATOM 751 O O . PHE A 1 94 ? 1.493 -18.173 5.135 1.00 91.38 94 PHE A O 1
ATOM 758 N N . SER A 1 95 ? 3.609 -17.512 4.778 1.00 94.25 95 SER A N 1
ATOM 759 C CA . SER A 1 95 ? 3.832 -18.330 3.570 1.00 94.25 95 SER A CA 1
ATOM 760 C C . SER A 1 95 ? 2.860 -17.978 2.438 1.00 94.25 95 SER A C 1
ATOM 762 O O . SER A 1 95 ? 2.292 -18.859 1.794 1.00 94.25 95 SER A O 1
ATOM 764 N N . VAL A 1 96 ? 2.651 -16.678 2.224 1.00 94.88 96 VAL A N 1
ATOM 765 C CA . VAL A 1 96 ? 1.782 -16.111 1.181 1.00 94.88 96 VAL A CA 1
ATOM 766 C C . VAL A 1 96 ? 2.566 -15.145 0.301 1.00 94.88 96 VAL A C 1
ATOM 768 O O . VAL A 1 96 ? 3.634 -14.677 0.708 1.00 94.88 96 VAL A O 1
ATOM 771 N N . ASP A 1 97 ? 2.026 -14.837 -0.878 1.00 94.44 97 ASP A N 1
ATOM 772 C CA . ASP A 1 97 ? 2.553 -13.782 -1.739 1.00 94.44 97 ASP A CA 1
ATOM 773 C C . ASP A 1 97 ? 2.692 -12.459 -0.978 1.00 94.44 97 ASP A C 1
ATOM 775 O O . ASP A 1 97 ? 1.794 -12.032 -0.256 1.00 94.44 97 ASP A O 1
ATOM 779 N N . ASN A 1 98 ? 3.833 -11.812 -1.157 1.00 95.06 98 ASN A N 1
ATOM 780 C CA . ASN A 1 98 ? 4.173 -10.505 -0.614 1.00 95.06 98 ASN A CA 1
ATOM 781 C C . ASN A 1 98 ? 4.583 -9.531 -1.728 1.00 95.06 98 ASN A C 1
ATOM 783 O O . ASN A 1 98 ? 5.218 -8.499 -1.487 1.00 95.06 98 ASN A O 1
ATOM 787 N N . THR A 1 99 ? 4.260 -9.872 -2.975 1.00 95.69 99 THR A N 1
ATOM 788 C CA . THR A 1 99 ? 4.662 -9.101 -4.146 1.00 95.69 99 THR A CA 1
ATOM 789 C C . THR A 1 99 ? 3.955 -7.749 -4.167 1.00 95.69 99 THR A C 1
ATOM 791 O O . THR A 1 99 ? 4.578 -6.718 -4.427 1.00 95.69 99 THR A O 1
ATOM 794 N N . PHE A 1 100 ? 2.679 -7.714 -3.781 1.00 96.81 100 PHE A N 1
ATOM 795 C CA . PHE A 1 100 ? 1.909 -6.472 -3.693 1.00 96.81 100 PHE A CA 1
ATOM 796 C C . PHE A 1 100 ? 2.378 -5.525 -2.583 1.00 96.81 100 PHE A C 1
ATOM 798 O O . PHE A 1 100 ? 2.265 -4.310 -2.754 1.00 96.81 100 PHE A O 1
ATOM 805 N N . ALA A 1 101 ? 2.979 -6.029 -1.499 1.00 96.44 101 ALA A N 1
ATOM 806 C CA . ALA A 1 101 ? 3.612 -5.170 -0.496 1.00 96.44 101 ALA A CA 1
ATOM 807 C C . ALA A 1 101 ? 4.804 -4.398 -1.075 1.00 96.44 101 ALA A C 1
ATOM 809 O O . ALA A 1 101 ? 4.970 -3.212 -0.791 1.00 96.44 101 ALA A O 1
ATOM 810 N N . GLN A 1 102 ? 5.615 -5.049 -1.915 1.00 96.69 102 GLN A N 1
ATOM 811 C CA . GLN A 1 102 ? 6.739 -4.388 -2.581 1.00 96.69 102 GLN A CA 1
ATOM 812 C C . GLN A 1 102 ? 6.280 -3.406 -3.657 1.00 96.69 102 G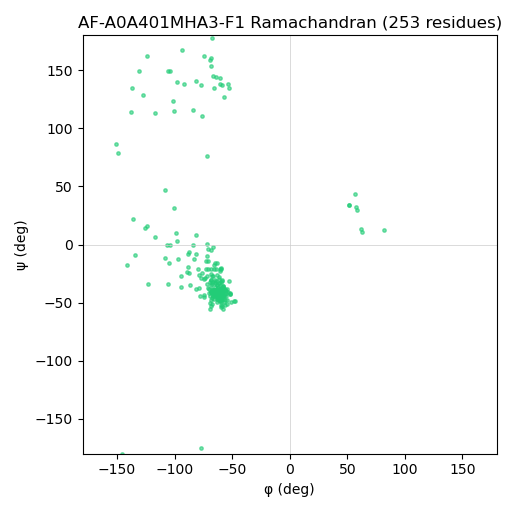LN A C 1
ATOM 814 O O . GLN A 1 102 ? 6.844 -2.322 -3.779 1.00 96.69 102 GLN A O 1
ATOM 819 N N . LEU A 1 103 ? 5.214 -3.726 -4.395 1.00 97.69 103 LEU A N 1
ATOM 820 C CA . LEU A 1 103 ? 4.618 -2.763 -5.323 1.00 97.69 103 LEU A CA 1
ATOM 821 C C . LEU A 1 103 ? 4.055 -1.544 -4.579 1.00 97.69 103 LEU A C 1
ATOM 823 O O . LEU A 1 103 ? 4.244 -0.422 -5.038 1.00 97.69 103 LEU A O 1
ATOM 827 N N . ALA A 1 104 ? 3.420 -1.731 -3.417 1.00 98.25 104 ALA A N 1
ATOM 828 C CA . ALA A 1 104 ? 2.965 -0.617 -2.586 1.00 98.25 104 ALA A CA 1
ATOM 829 C C . ALA A 1 104 ? 4.131 0.280 -2.144 1.00 98.25 104 ALA A C 1
ATOM 831 O O . ALA A 1 104 ? 4.007 1.504 -2.205 1.00 98.25 104 ALA A O 1
ATOM 832 N N . LEU A 1 105 ? 5.262 -0.315 -1.747 1.00 97.62 105 LEU A N 1
ATOM 833 C CA . LEU A 1 105 ? 6.475 0.422 -1.390 1.00 97.62 105 LEU A CA 1
ATOM 834 C C . LEU A 1 105 ? 7.017 1.220 -2.584 1.00 97.62 105 LEU A C 1
ATOM 836 O O . LEU A 1 105 ? 7.216 2.423 -2.463 1.00 97.62 105 LEU A O 1
ATOM 840 N N . ALA A 1 106 ? 7.132 0.603 -3.761 1.00 98.25 106 ALA A N 1
ATOM 841 C CA . ALA A 1 106 ? 7.574 1.291 -4.976 1.00 98.25 106 ALA A CA 1
ATOM 842 C C . ALA A 1 106 ? 6.658 2.475 -5.352 1.00 98.25 106 ALA A C 1
ATOM 844 O O . ALA A 1 106 ? 7.131 3.554 -5.713 1.00 98.25 106 ALA A O 1
ATOM 845 N N . VAL A 1 107 ? 5.330 2.313 -5.234 1.00 98.50 107 VAL A N 1
ATOM 846 C CA . VAL A 1 107 ? 4.376 3.417 -5.452 1.00 98.50 107 VAL A CA 1
ATOM 847 C C . VAL A 1 107 ? 4.577 4.516 -4.403 1.00 98.50 107 VAL A C 1
ATOM 849 O O . VAL A 1 107 ? 4.532 5.700 -4.747 1.00 98.50 107 VAL A O 1
ATOM 852 N N . SER A 1 108 ? 4.839 4.158 -3.146 1.00 97.94 108 SER A N 1
ATOM 853 C CA . SER A 1 108 ? 5.156 5.123 -2.091 1.00 97.94 108 SER A CA 1
ATOM 854 C C . SER A 1 108 ? 6.402 5.938 -2.424 1.00 97.94 108 SER A C 1
ATOM 856 O O . SER A 1 108 ? 6.306 7.165 -2.490 1.00 97.94 108 SER A O 1
ATOM 858 N N . ASP A 1 109 ? 7.514 5.264 -2.722 1.00 97.75 109 ASP A N 1
ATOM 859 C CA . ASP A 1 109 ? 8.834 5.861 -2.963 1.00 97.75 109 ASP A CA 1
ATOM 860 C C . ASP A 1 109 ? 8.863 6.763 -4.209 1.00 97.75 109 ASP A C 1
ATOM 862 O O . ASP A 1 109 ? 9.664 7.691 -4.304 1.00 97.75 109 ASP A O 1
ATOM 866 N N . SER A 1 110 ? 7.914 6.576 -5.131 1.00 98.06 110 SER A N 1
ATOM 867 C CA . SER A 1 110 ? 7.743 7.424 -6.317 1.00 98.06 110 SER A CA 1
ATOM 868 C C . SER A 1 110 ? 7.265 8.861 -6.038 1.00 98.06 110 SER A C 1
ATOM 870 O O . SER A 1 110 ? 7.165 9.662 -6.965 1.00 98.06 110 SER A O 1
ATOM 872 N N . ASP A 1 111 ? 6.948 9.210 -4.785 1.00 96.56 111 ASP A N 1
ATOM 873 C CA . ASP A 1 111 ? 6.293 10.460 -4.363 1.00 96.56 111 ASP A CA 1
ATOM 874 C C . ASP A 1 111 ? 6.914 11.746 -4.948 1.00 96.56 111 ASP A C 1
ATOM 876 O O . ASP A 1 111 ? 6.203 12.607 -5.482 1.00 96.56 111 ASP A O 1
ATOM 880 N N . VAL A 1 112 ? 8.241 11.884 -4.874 1.00 96.12 112 VAL A N 1
ATOM 881 C CA . VAL A 1 112 ? 8.963 13.071 -5.367 1.00 96.12 112 VAL A CA 1
ATOM 882 C C . VAL A 1 112 ? 8.913 13.130 -6.893 1.00 96.12 112 VAL A C 1
ATOM 884 O O . VAL A 1 112 ? 8.399 14.097 -7.465 1.00 96.12 112 VAL A O 1
ATOM 887 N N . LEU A 1 113 ? 9.356 12.061 -7.558 1.00 97.62 113 LEU A N 1
ATOM 888 C CA . LEU A 1 113 ? 9.407 11.993 -9.018 1.00 97.62 113 LEU A CA 1
ATOM 889 C C . LEU A 1 113 ? 8.016 12.066 -9.655 1.00 97.62 113 LEU A C 1
ATOM 891 O O . LEU A 1 113 ? 7.875 12.643 -10.730 1.00 97.62 113 LEU A O 1
ATOM 895 N N . ALA A 1 114 ? 6.969 11.559 -9.003 1.00 97.88 114 ALA A N 1
ATOM 896 C CA . ALA A 1 114 ? 5.603 11.633 -9.514 1.00 97.88 114 ALA A CA 1
ATOM 897 C C . ALA A 1 114 ? 5.085 13.074 -9.594 1.00 97.88 114 ALA A C 1
ATOM 899 O O . ALA A 1 114 ? 4.293 13.404 -10.483 1.00 97.88 114 ALA A O 1
ATOM 900 N N . ARG A 1 115 ? 5.544 13.958 -8.700 1.00 96.88 115 ARG A N 1
ATOM 901 C CA . ARG A 1 115 ? 5.249 15.395 -8.790 1.00 96.88 115 ARG A CA 1
ATOM 902 C C . ARG A 1 115 ? 6.054 16.055 -9.900 1.00 96.88 115 ARG A C 1
ATOM 904 O O . ARG A 1 115 ? 5.475 16.789 -10.698 1.00 96.88 115 ARG A O 1
ATOM 911 N N . GLU A 1 116 ? 7.348 15.757 -9.993 1.00 96.75 116 GLU A N 1
ATOM 912 C CA . GLU A 1 116 ? 8.229 16.312 -11.030 1.00 96.75 116 GLU A CA 1
ATOM 913 C C . GLU A 1 116 ? 7.796 15.916 -12.446 1.00 96.75 116 GLU A C 1
ATOM 915 O O . GLU A 1 116 ? 7.723 16.759 -13.340 1.00 96.75 116 GLU A O 1
ATOM 920 N N . LYS A 1 117 ? 7.457 14.638 -12.640 1.00 97.38 117 LYS A N 1
ATOM 921 C CA . LYS A 1 117 ? 7.008 14.061 -13.915 1.00 97.38 117 LYS A CA 1
ATOM 922 C C . LYS A 1 117 ? 5.513 14.262 -14.174 1.00 97.38 117 LYS A C 1
ATOM 924 O O . LYS A 1 117 ? 5.019 13.845 -15.216 1.00 97.38 117 LYS A O 1
ATOM 929 N N . GLN A 1 118 ? 4.788 14.902 -13.251 1.00 98.19 118 GLN A N 1
ATOM 930 C CA . GLN A 1 118 ? 3.342 15.138 -13.340 1.00 98.19 118 GLN A CA 1
ATOM 931 C C . GLN A 1 118 ? 2.510 13.847 -13.495 1.00 98.19 118 GLN A C 1
ATOM 933 O O . GLN A 1 118 ? 1.438 13.849 -14.099 1.00 98.19 118 GLN A O 1
ATOM 938 N N . THR A 1 119 ? 2.974 12.740 -12.911 1.00 98.44 119 THR A N 1
ATOM 939 C CA . THR A 1 119 ? 2.307 11.427 -12.922 1.00 98.44 119 THR A CA 1
ATOM 940 C C . THR A 1 119 ? 1.518 11.141 -11.636 1.00 98.44 119 THR A C 1
ATOM 942 O O . THR A 1 119 ? 0.991 10.042 -11.466 1.00 98.44 119 THR A O 1
ATOM 945 N N . TRP A 1 120 ? 1.347 12.144 -10.761 1.00 98.12 120 TRP A N 1
ATOM 946 C CA . TRP A 1 120 ? 0.633 12.043 -9.476 1.00 98.12 120 TRP A CA 1
ATOM 947 C C . TRP A 1 120 ? -0.728 11.343 -9.563 1.00 98.12 120 TRP A C 1
ATOM 949 O O . TRP A 1 120 ? -1.001 10.415 -8.810 1.00 98.12 120 TRP A O 1
ATOM 959 N N . ALA A 1 121 ? -1.571 11.734 -10.523 1.00 98.31 121 ALA A N 1
ATOM 960 C CA . ALA A 1 121 ? -2.894 11.130 -10.683 1.00 98.31 121 ALA A CA 1
ATOM 961 C C . ALA A 1 121 ? -2.816 9.615 -10.943 1.00 98.31 121 ALA A C 1
ATOM 963 O O . ALA A 1 121 ? -3.692 8.862 -10.518 1.00 98.31 121 ALA A O 1
ATOM 964 N N . ARG A 1 122 ? -1.755 9.159 -11.624 1.00 98.69 122 ARG A N 1
ATOM 965 C CA . ARG A 1 122 ? -1.542 7.740 -11.901 1.00 98.69 122 ARG A CA 1
ATOM 966 C C . ARG A 1 122 ? -0.977 6.996 -10.696 1.00 98.69 122 ARG A C 1
ATOM 968 O O . ARG A 1 122 ? -1.447 5.895 -10.427 1.00 98.69 122 ARG A O 1
ATOM 975 N N . ARG A 1 123 ? -0.087 7.628 -9.924 1.00 98.62 123 ARG A N 1
ATOM 976 C CA . ARG A 1 123 ? 0.343 7.137 -8.603 1.00 98.62 123 ARG A CA 1
ATOM 977 C C . ARG A 1 123 ? -0.863 6.903 -7.684 1.00 98.62 123 ARG A C 1
ATOM 979 O O . ARG A 1 123 ? -0.999 5.826 -7.110 1.00 98.62 123 ARG A O 1
ATOM 986 N N . THR A 1 124 ? -1.784 7.866 -7.600 1.00 98.69 124 THR A N 1
ATOM 987 C CA . THR A 1 124 ? -3.017 7.728 -6.806 1.00 98.69 124 THR A CA 1
ATOM 988 C C . THR A 1 124 ? -3.900 6.581 -7.307 1.00 98.69 124 THR A C 1
ATOM 990 O O . THR A 1 124 ? -4.442 5.834 -6.496 1.00 98.69 124 THR A O 1
ATOM 993 N N . GLU A 1 125 ? -4.034 6.386 -8.625 1.00 98.81 125 GLU A N 1
ATOM 994 C CA . GLU A 1 125 ? -4.791 5.246 -9.171 1.00 98.81 125 GLU A CA 1
ATOM 995 C C . GLU A 1 125 ? -4.114 3.892 -8.890 1.00 98.81 125 GLU A C 1
ATOM 997 O O . GLU A 1 125 ? -4.809 2.901 -8.649 1.00 98.81 125 GLU A O 1
ATOM 1002 N N . ALA A 1 126 ? -2.779 3.840 -8.866 1.00 98.81 126 ALA A N 1
ATOM 1003 C CA . ALA A 1 126 ? -2.041 2.646 -8.462 1.00 98.81 126 ALA A CA 1
ATOM 1004 C C . ALA A 1 126 ? -2.333 2.296 -6.998 1.00 98.81 126 ALA A C 1
ATOM 1006 O O . ALA A 1 126 ? -2.770 1.180 -6.719 1.00 98.81 126 ALA A O 1
ATOM 1007 N N . PHE A 1 127 ? -2.236 3.261 -6.077 1.00 98.69 127 PHE A N 1
ATOM 1008 C CA . PHE A 1 127 ? -2.638 3.039 -4.685 1.00 98.69 127 PHE A CA 1
ATOM 1009 C C . PHE A 1 127 ? -4.103 2.642 -4.545 1.00 98.69 127 PHE A C 1
ATOM 1011 O O . PHE A 1 127 ? -4.411 1.708 -3.810 1.00 98.69 127 PHE A O 1
ATOM 1018 N N . ARG A 1 128 ? -5.011 3.295 -5.276 1.00 98.81 128 ARG A N 1
ATOM 1019 C CA . ARG A 1 128 ? -6.432 2.927 -5.289 1.00 98.81 128 ARG A CA 1
ATOM 1020 C C . ARG A 1 128 ? -6.627 1.463 -5.682 1.00 98.81 128 ARG A C 1
ATOM 1022 O O . ARG A 1 128 ? -7.434 0.766 -5.072 1.00 98.81 128 ARG A O 1
ATOM 1029 N N . SER A 1 129 ? -5.887 0.995 -6.682 1.00 98.81 129 SER A N 1
ATOM 1030 C CA . SER A 1 129 ? -5.955 -0.390 -7.154 1.00 98.81 129 SER A CA 1
ATOM 1031 C C . SER A 1 129 ? -5.409 -1.375 -6.117 1.00 98.81 129 SER A C 1
ATOM 1033 O O . SER A 1 129 ? -6.047 -2.392 -5.865 1.00 98.81 129 SER A O 1
ATOM 1035 N N . LEU A 1 130 ? -4.306 -1.037 -5.442 1.00 98.69 130 LEU A N 1
ATOM 1036 C CA . LEU A 1 130 ? -3.747 -1.840 -4.346 1.00 98.69 130 LEU A CA 1
ATOM 1037 C C . LEU A 1 130 ? -4.680 -1.894 -3.125 1.00 98.69 130 LEU A C 1
ATOM 1039 O O . LEU A 1 130 ? -4.925 -2.964 -2.577 1.00 98.69 130 LEU A O 1
ATOM 1043 N N . VAL A 1 131 ? -5.280 -0.764 -2.738 1.00 98.69 131 VAL A N 1
ATOM 1044 C CA . VAL A 1 131 ? -6.287 -0.715 -1.665 1.00 98.69 131 VAL A CA 1
ATOM 1045 C C . VAL A 1 131 ? -7.453 -1.642 -1.985 1.00 98.69 131 VAL A C 1
ATOM 1047 O O . VAL A 1 131 ? -7.887 -2.393 -1.117 1.00 98.69 131 VAL A O 1
ATOM 1050 N N . ARG A 1 132 ? -7.939 -1.645 -3.233 1.00 98.75 132 ARG A N 1
ATOM 1051 C CA . ARG A 1 132 ? -9.095 -2.453 -3.655 1.00 98.75 132 ARG A CA 1
ATOM 1052 C C . ARG A 1 132 ? -8.925 -3.957 -3.476 1.00 98.75 132 ARG A C 1
ATOM 1054 O O . ARG A 1 132 ? -9.958 -4.626 -3.424 1.00 98.75 132 ARG A O 1
ATOM 1061 N N . ILE A 1 133 ? -7.695 -4.456 -3.373 1.00 98.25 133 ILE A N 1
ATOM 1062 C CA . ILE A 1 133 ? -7.391 -5.881 -3.192 1.00 98.25 133 ILE A CA 1
ATOM 1063 C C . ILE A 1 133 ? -6.917 -6.242 -1.780 1.00 98.25 133 ILE A C 1
ATOM 1065 O O . ILE A 1 133 ? -6.687 -7.410 -1.479 1.00 98.25 133 ILE A O 1
ATOM 1069 N N . ALA A 1 134 ? -6.813 -5.269 -0.875 1.00 97.88 134 ALA A N 1
ATOM 1070 C CA . ALA A 1 134 ? -6.266 -5.484 0.464 1.00 97.88 134 ALA A CA 1
ATOM 1071 C C . ALA A 1 134 ? -7.177 -6.287 1.414 1.00 97.88 134 ALA A C 1
ATOM 1073 O O . ALA A 1 134 ? -6.808 -6.526 2.561 1.00 97.88 134 ALA A O 1
ATOM 1074 N N . ASP A 1 135 ? -8.358 -6.725 0.972 1.00 96.94 135 ASP A N 1
ATOM 1075 C CA . ASP A 1 135 ? -9.175 -7.708 1.689 1.00 96.94 135 ASP A CA 1
ATOM 1076 C C . ASP A 1 135 ? -8.842 -9.168 1.331 1.00 96.94 135 ASP A C 1
ATOM 1078 O O . ASP A 1 135 ? -9.364 -10.078 1.975 1.00 96.94 135 ASP A O 1
ATOM 1082 N N . HIS A 1 136 ? -7.993 -9.408 0.325 1.00 95.88 136 HIS A N 1
ATOM 1083 C CA . HIS A 1 136 ? -7.646 -10.760 -0.128 1.00 95.88 136 HIS A CA 1
ATOM 1084 C C . HIS A 1 136 ? -6.179 -10.970 -0.530 1.00 95.88 136 HIS A C 1
ATOM 1086 O O . HIS A 1 136 ? -5.739 -12.117 -0.521 1.00 95.88 136 HIS A O 1
ATOM 1092 N N . GLU A 1 137 ? -5.411 -9.909 -0.786 1.00 96.94 137 GLU A N 1
ATOM 1093 C CA . GLU A 1 137 ? -3.954 -9.971 -0.970 1.00 96.94 137 GLU A CA 1
ATOM 1094 C C . GLU A 1 137 ? -3.207 -9.408 0.246 1.00 96.94 137 GLU A C 1
ATOM 1096 O O . GLU A 1 137 ? -3.710 -8.526 0.949 1.00 96.94 137 GLU A O 1
ATOM 1101 N N . TYR A 1 138 ? -2.008 -9.932 0.510 1.00 96.69 138 TYR A N 1
ATOM 1102 C CA . TYR A 1 138 ? -1.199 -9.580 1.679 1.00 96.69 138 TYR A CA 1
ATOM 1103 C C . TYR A 1 138 ? -0.224 -8.429 1.390 1.00 96.69 138 TYR A C 1
ATOM 1105 O O . TYR A 1 138 ? 0.416 -8.380 0.340 1.00 96.69 138 TYR A O 1
ATOM 1113 N N . PHE A 1 139 ? -0.104 -7.502 2.346 1.00 97.00 139 PHE A N 1
ATOM 1114 C CA . PHE A 1 139 ? 0.675 -6.265 2.216 1.00 97.00 139 PHE A CA 1
ATOM 1115 C C . PHE A 1 139 ? 1.728 -6.050 3.318 1.00 97.00 139 PHE A C 1
ATOM 1117 O O . PHE A 1 139 ? 2.232 -4.933 3.460 1.00 97.00 139 PHE A O 1
ATOM 1124 N N . ASP A 1 140 ? 2.058 -7.075 4.112 1.00 91.06 140 ASP A N 1
ATOM 1125 C CA . ASP A 1 140 ? 3.105 -7.005 5.155 1.00 91.06 140 ASP A CA 1
ATOM 1126 C C . ASP A 1 140 ? 2.949 -5.821 6.123 1.00 91.06 140 ASP A C 1
ATOM 1128 O O . ASP A 1 140 ? 3.926 -5.227 6.561 1.00 91.06 140 ASP A O 1
ATOM 1132 N N . GLU A 1 141 ? 1.699 -5.440 6.420 1.00 81.44 141 GLU A N 1
ATOM 1133 C CA . GLU A 1 141 ? 1.339 -4.310 7.303 1.00 81.44 141 GLU A CA 1
ATOM 1134 C C . GLU A 1 14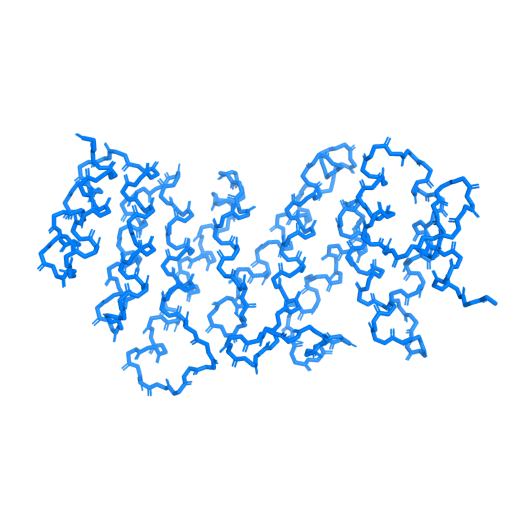1 ? 1.811 -2.933 6.808 1.00 81.44 141 GLU A C 1
ATOM 1136 O O . GLU A 1 141 ? 1.701 -1.940 7.518 1.00 81.44 141 GLU A O 1
ATOM 1141 N N . LYS A 1 142 ? 2.284 -2.830 5.561 1.00 83.88 142 LYS A N 1
ATOM 1142 C CA . LYS A 1 142 ? 2.848 -1.583 5.025 1.00 83.88 142 LYS A CA 1
ATOM 1143 C C . LYS A 1 142 ? 1.799 -0.667 4.424 1.00 83.88 142 LYS A C 1
ATOM 1145 O O . LYS A 1 142 ? 1.928 0.548 4.508 1.00 83.88 142 LYS A O 1
ATOM 1150 N N . LEU A 1 143 ? 0.760 -1.220 3.793 1.00 93.69 143 LEU A N 1
ATOM 1151 C CA . LEU A 1 143 ? -0.114 -0.425 2.924 1.00 93.6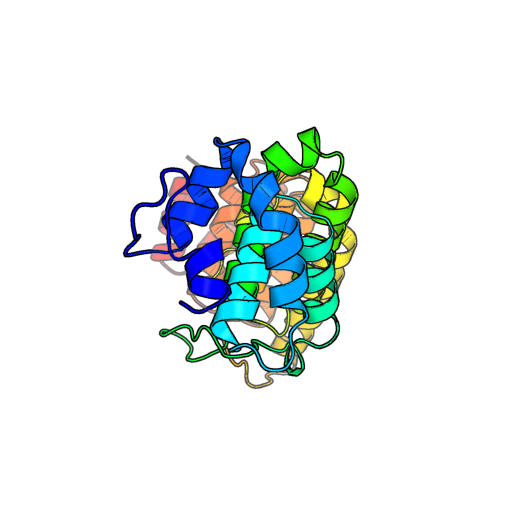9 143 LEU A CA 1
ATOM 1152 C C . LEU A 1 143 ? -0.768 0.761 3.650 1.00 93.69 143 LEU A C 1
ATOM 1154 O O . LEU A 1 143 ? -0.828 1.844 3.082 1.00 93.69 143 LEU A O 1
ATOM 1158 N N . GLY A 1 144 ? -1.211 0.589 4.898 1.00 92.19 144 GLY A N 1
ATOM 1159 C CA . GLY A 1 144 ? -1.788 1.684 5.687 1.00 92.19 144 GLY A CA 1
ATOM 1160 C C . GLY A 1 144 ? -0.791 2.793 6.054 1.00 92.19 144 GLY A C 1
ATOM 1161 O O . GLY A 1 144 ? -1.194 3.944 6.217 1.00 92.19 144 GLY A O 1
ATOM 1162 N N . ASP A 1 145 ? 0.497 2.469 6.148 1.00 93.56 145 ASP A N 1
ATOM 1163 C CA . ASP A 1 145 ? 1.569 3.395 6.537 1.00 93.56 145 ASP A CA 1
ATOM 1164 C C . ASP A 1 145 ? 2.175 4.138 5.342 1.00 93.56 145 ASP A C 1
ATOM 1166 O O . ASP A 1 145 ? 2.720 5.229 5.499 1.00 93.56 145 ASP A O 1
ATOM 1170 N N . LEU A 1 146 ? 2.050 3.567 4.143 1.00 96.69 146 LEU A N 1
ATOM 1171 C CA . LEU A 1 146 ? 2.579 4.121 2.894 1.00 96.69 146 LEU A CA 1
ATOM 1172 C C . LEU A 1 146 ? 1.663 5.178 2.248 1.00 96.69 146 LEU A C 1
ATOM 1174 O O . LEU A 1 146 ? 2.070 5.870 1.314 1.00 96.69 146 LEU A O 1
ATOM 1178 N N . LEU A 1 147 ? 0.416 5.307 2.711 1.00 96.62 147 LEU A N 1
ATOM 1179 C CA . LEU A 1 147 ? -0.545 6.268 2.168 1.00 96.62 147 LEU A CA 1
ATOM 1180 C C . LEU A 1 147 ? -0.356 7.651 2.806 1.00 96.62 147 LEU A C 1
ATOM 1182 O O . LEU A 1 147 ? -0.614 7.849 3.993 1.00 96.62 147 LEU A O 1
ATOM 1186 N N . ASP A 1 148 ? 0.022 8.640 1.995 1.00 95.75 148 ASP A N 1
ATOM 1187 C CA . ASP A 1 148 ? 0.026 10.043 2.413 1.00 95.75 148 ASP A CA 1
ATOM 1188 C C . ASP A 1 148 ? -1.404 10.591 2.603 1.00 95.75 148 ASP A C 1
ATOM 1190 O O . ASP A 1 148 ? -2.369 10.074 2.035 1.00 95.75 148 ASP A O 1
ATOM 1194 N N . THR A 1 149 ? -1.552 11.671 3.380 1.00 96.31 149 THR A N 1
ATOM 1195 C CA . THR A 1 149 ? -2.857 12.275 3.712 1.00 96.31 149 THR A CA 1
ATOM 1196 C C . THR A 1 149 ? -3.719 12.560 2.480 1.00 96.31 149 THR A C 1
ATOM 1198 O O . THR A 1 149 ? -4.923 12.310 2.513 1.00 96.31 149 THR A O 1
ATOM 1201 N N . GLN A 1 150 ? -3.131 13.071 1.394 1.00 96.56 150 GLN A N 1
ATOM 1202 C CA . GLN A 1 150 ? -3.887 13.406 0.186 1.00 96.56 150 GLN A CA 1
ATOM 1203 C C . GLN A 1 150 ? -4.378 12.134 -0.508 1.00 96.56 150 GLN A C 1
ATOM 1205 O O . GLN A 1 150 ? -5.553 12.039 -0.858 1.00 96.56 150 GLN A O 1
ATOM 1210 N N . THR A 1 151 ? -3.514 11.127 -0.629 1.00 97.75 151 THR A N 1
ATOM 1211 C CA . THR A 1 151 ? -3.898 9.821 -1.168 1.00 97.75 151 THR A CA 1
ATOM 1212 C C . THR A 1 151 ? -5.009 9.185 -0.329 1.00 97.75 151 THR A C 1
ATOM 1214 O O . THR A 1 151 ? -5.982 8.704 -0.906 1.00 97.75 151 THR A O 1
ATOM 1217 N N . VAL A 1 152 ? -4.939 9.243 1.010 1.00 98.12 152 VAL A N 1
ATOM 1218 C CA . VAL A 1 152 ? -6.011 8.746 1.895 1.00 98.12 152 VAL A CA 1
ATOM 1219 C C . VAL A 1 152 ? -7.343 9.438 1.597 1.00 98.12 152 VAL A C 1
ATOM 1221 O O . VAL A 1 152 ? -8.356 8.750 1.491 1.00 98.12 152 VAL A O 1
ATOM 1224 N N . VAL A 1 153 ? -7.367 10.765 1.415 1.00 98.38 153 VAL A N 1
ATOM 1225 C CA . VAL A 1 153 ? -8.592 11.489 1.015 1.00 98.38 153 VAL A CA 1
ATOM 1226 C C . VAL A 1 153 ? -9.141 10.947 -0.308 1.00 98.38 153 VAL A C 1
ATOM 1228 O O . VAL A 1 153 ? -10.334 10.653 -0.406 1.00 98.38 153 VAL A O 1
ATOM 1231 N N . ASP A 1 154 ? -8.275 10.774 -1.306 1.00 98.38 154 ASP A N 1
ATOM 1232 C CA . ASP A 1 154 ? -8.665 10.402 -2.669 1.00 98.38 154 ASP A CA 1
ATOM 1233 C C . ASP A 1 154 ? -9.129 8.942 -2.811 1.00 98.38 154 ASP A C 1
ATOM 1235 O O . ASP A 1 154 ? -9.826 8.607 -3.779 1.00 98.38 154 ASP A O 1
ATOM 1239 N N . VAL A 1 155 ? -8.756 8.065 -1.873 1.00 98.38 155 VAL A N 1
ATOM 1240 C CA . VAL A 1 155 ? -9.117 6.632 -1.877 1.00 98.38 155 VAL A CA 1
ATOM 1241 C C . VAL A 1 155 ? -9.971 6.214 -0.677 1.00 98.38 155 VAL A C 1
ATOM 1243 O O . VAL A 1 155 ? -10.290 5.035 -0.528 1.00 98.38 155 VAL A O 1
ATOM 1246 N N . LEU A 1 156 ? -10.410 7.158 0.163 1.00 98.56 156 LEU A N 1
ATOM 1247 C CA . LEU A 1 156 ? -11.245 6.880 1.337 1.00 98.56 156 LEU A CA 1
ATOM 1248 C C . LEU A 1 156 ? -12.498 6.036 1.020 1.00 98.56 156 LEU A C 1
ATOM 1250 O O . LEU A 1 156 ? -12.795 5.114 1.788 1.00 98.56 156 LEU A O 1
ATOM 1254 N N . PRO A 1 157 ? -13.245 6.279 -0.080 1.00 98.56 157 PRO A N 1
ATOM 1255 C CA . PRO A 1 157 ? -14.370 5.418 -0.442 1.00 98.56 157 PRO A CA 1
ATOM 1256 C C . PRO A 1 157 ? -13.953 3.964 -0.703 1.00 98.56 157 PRO A C 1
ATOM 1258 O O . PRO A 1 157 ? -14.670 3.046 -0.305 1.00 98.56 157 PRO A O 1
ATOM 1261 N N . ASP A 1 158 ? -12.792 3.752 -1.328 1.00 98.75 158 ASP A N 1
ATOM 1262 C CA . ASP A 1 158 ? -12.253 2.423 -1.610 1.00 98.75 158 ASP A CA 1
ATOM 1263 C C . ASP A 1 158 ? -11.800 1.727 -0.314 1.00 98.75 158 ASP A C 1
ATOM 1265 O O . ASP A 1 158 ? -12.147 0.563 -0.114 1.00 98.75 158 ASP A O 1
ATOM 1269 N N . ILE A 1 159 ? -11.142 2.444 0.613 1.00 98.69 159 ILE A N 1
ATOM 1270 C CA . ILE A 1 159 ? -10.778 1.912 1.943 1.00 98.69 159 ILE A CA 1
ATOM 1271 C C . ILE A 1 159 ? -12.029 1.435 2.686 1.00 98.69 159 ILE A C 1
ATOM 1273 O O . ILE A 1 159 ? -12.070 0.303 3.165 1.00 98.69 159 ILE A O 1
ATOM 1277 N N . ARG A 1 160 ? -13.084 2.262 2.742 1.00 98.69 160 ARG A N 1
ATOM 1278 C CA . ARG A 1 160 ? -14.355 1.889 3.392 1.00 98.69 160 ARG A CA 1
ATOM 1279 C C . ARG A 1 160 ? -14.950 0.621 2.783 1.00 98.69 160 ARG A C 1
ATOM 1281 O O . ARG A 1 160 ? -15.384 -0.264 3.516 1.00 98.69 160 ARG A O 1
ATOM 1288 N N . ALA A 1 161 ? -14.972 0.531 1.454 1.00 98.56 161 ALA A N 1
ATOM 1289 C CA . ALA A 1 161 ? -15.523 -0.624 0.755 1.00 98.56 161 ALA A CA 1
ATOM 1290 C C . ALA A 1 161 ? -14.717 -1.904 1.025 1.00 98.56 161 ALA A C 1
ATOM 1292 O O . ALA A 1 161 ? -15.306 -2.961 1.237 1.00 98.56 161 ALA A O 1
ATOM 1293 N N . VAL A 1 162 ? -13.387 -1.813 1.029 1.00 98.44 162 VAL A N 1
ATOM 1294 C CA . VAL A 1 162 ? -12.480 -2.945 1.269 1.00 98.44 162 VAL A CA 1
ATOM 1295 C C . VAL A 1 162 ? -12.582 -3.430 2.708 1.00 98.44 162 VAL A C 1
ATOM 1297 O O . VAL A 1 162 ? -12.781 -4.622 2.927 1.00 98.44 162 VAL A O 1
ATOM 1300 N N . VAL A 1 163 ? -12.543 -2.517 3.683 1.00 98.31 163 VAL A N 1
ATOM 1301 C CA . VAL A 1 163 ? -12.695 -2.876 5.099 1.00 98.31 163 VAL A CA 1
ATOM 1302 C C . VAL A 1 163 ? -14.043 -3.547 5.351 1.00 98.31 163 VAL A C 1
ATOM 1304 O O . VAL A 1 163 ? -14.074 -4.594 5.987 1.00 98.31 163 VAL A O 1
ATOM 1307 N N . ALA A 1 164 ? -15.137 -3.033 4.781 1.00 98.12 164 ALA A N 1
ATOM 1308 C CA . ALA A 1 164 ? -16.454 -3.654 4.925 1.00 98.12 164 ALA A CA 1
ATOM 1309 C C . ALA A 1 164 ? -16.516 -5.076 4.328 1.00 98.12 164 ALA A C 1
ATOM 1311 O O . ALA A 1 164 ? -17.082 -5.986 4.938 1.00 98.12 164 ALA A O 1
ATOM 1312 N N . ARG A 1 165 ? -15.924 -5.305 3.145 1.00 97.44 165 ARG A N 1
ATOM 1313 C CA . ARG A 1 165 ? -15.856 -6.655 2.550 1.00 97.44 165 ARG A CA 1
ATOM 1314 C C . ARG A 1 165 ? -14.994 -7.602 3.381 1.00 97.44 165 ARG A C 1
ATOM 1316 O O . ARG A 1 165 ? -15.397 -8.742 3.617 1.00 97.44 165 ARG A O 1
ATOM 1323 N N . GLY A 1 166 ? -13.846 -7.126 3.853 1.00 97.19 166 GLY A N 1
ATOM 1324 C CA . GLY A 1 166 ? -12.947 -7.888 4.709 1.00 97.19 166 GLY A CA 1
ATOM 1325 C C . GLY A 1 166 ? -13.587 -8.252 6.053 1.00 97.19 166 GLY A C 1
ATOM 1326 O O . GLY A 1 166 ? -13.574 -9.419 6.442 1.00 97.19 166 GLY A O 1
ATOM 1327 N N . ALA A 1 167 ? -14.259 -7.304 6.712 1.00 96.50 167 ALA A N 1
ATOM 1328 C CA . ALA A 1 167 ? -15.024 -7.535 7.938 1.00 96.50 167 ALA A CA 1
ATOM 1329 C C . ALA A 1 167 ? -16.134 -8.582 7.732 1.00 96.50 167 ALA A C 1
ATOM 1331 O O . ALA A 1 167 ? -16.277 -9.506 8.534 1.00 96.50 167 ALA A O 1
ATOM 1332 N N . ALA A 1 168 ? -16.854 -8.527 6.605 1.00 96.00 168 ALA A N 1
ATOM 1333 C CA . ALA A 1 168 ? -17.836 -9.551 6.250 1.00 96.00 168 ALA A CA 1
ATOM 1334 C C . ALA A 1 168 ? -17.202 -10.943 6.027 1.00 96.00 168 ALA A C 1
ATOM 1336 O O . ALA A 1 168 ? -17.807 -11.961 6.381 1.00 96.00 168 ALA A O 1
ATOM 1337 N N . SER A 1 169 ? -15.982 -11.013 5.476 1.00 95.25 169 SER A N 1
ATOM 1338 C CA . SER A 1 169 ? -15.214 -12.264 5.345 1.00 95.25 169 SER A CA 1
ATOM 1339 C C . SER A 1 169 ? -14.861 -12.862 6.714 1.00 95.25 169 SER A C 1
ATOM 1341 O O . SER A 1 169 ? -15.071 -14.062 6.934 1.00 95.25 169 SER A O 1
ATOM 1343 N N . LEU A 1 170 ? -14.411 -12.019 7.654 1.00 95.50 170 LEU A N 1
ATOM 1344 C CA . LEU A 1 170 ? -14.117 -12.399 9.042 1.00 95.50 170 LEU A CA 1
ATOM 1345 C C . LEU A 1 170 ? -15.378 -12.890 9.768 1.00 95.50 170 LEU A C 1
ATOM 1347 O O . LEU A 1 170 ? -15.374 -13.971 10.361 1.00 95.50 170 LEU A O 1
ATOM 1351 N N . ALA A 1 171 ? -16.493 -12.165 9.641 1.00 94.69 171 ALA A N 1
ATOM 1352 C CA . ALA A 1 171 ? -17.782 -12.547 10.219 1.00 94.69 171 ALA A CA 1
ATOM 1353 C C . ALA A 1 171 ? -18.264 -13.920 9.718 1.00 94.69 171 ALA A C 1
ATOM 1355 O O . ALA A 1 171 ? -18.810 -14.722 10.481 1.00 94.69 171 ALA A O 1
ATOM 1356 N N . GLY A 1 172 ? -18.019 -14.214 8.437 1.00 92.75 172 GLY A N 1
ATOM 1357 C CA . GLY A 1 172 ? -18.314 -15.503 7.815 1.00 92.75 172 GLY A CA 1
ATOM 1358 C C . GLY A 1 172 ? -17.413 -16.658 8.268 1.00 92.75 172 GLY A C 1
ATOM 1359 O O . GLY A 1 172 ? -17.645 -17.787 7.833 1.00 92.75 172 GLY A O 1
ATOM 1360 N N . ARG A 1 173 ? -16.398 -16.403 9.112 1.00 86.19 173 ARG A N 1
ATOM 1361 C CA . ARG A 1 173 ? -15.404 -17.378 9.603 1.00 86.19 173 ARG A CA 1
ATOM 1362 C C . ARG A 1 173 ? -14.740 -18.178 8.483 1.00 86.19 173 ARG A C 1
ATOM 1364 O O . ARG A 1 173 ? -14.436 -19.362 8.642 1.00 86.19 173 ARG A O 1
ATOM 1371 N N . ARG A 1 174 ? -14.541 -17.542 7.327 1.00 83.62 174 ARG A N 1
ATOM 1372 C CA . ARG A 1 174 ? -13.795 -18.159 6.229 1.00 83.62 174 ARG A CA 1
AT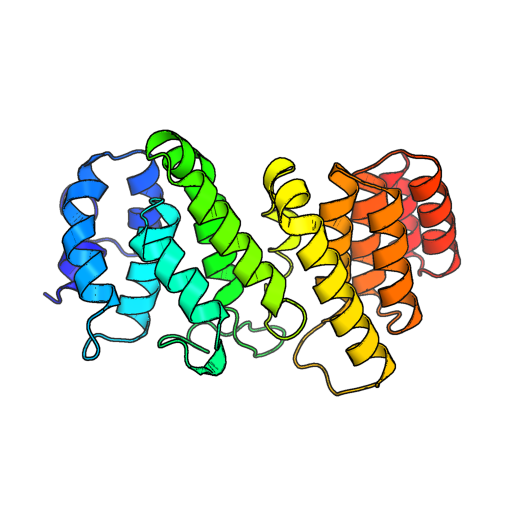OM 1373 C C . ARG A 1 174 ? -12.330 -18.318 6.651 1.00 83.62 174 ARG A C 1
ATOM 1375 O O . ARG A 1 174 ? -11.828 -17.451 7.368 1.00 83.62 174 ARG A O 1
ATOM 1382 N N . PRO A 1 175 ? -11.640 -19.393 6.232 1.00 87.25 175 PRO A N 1
ATOM 1383 C CA . PRO A 1 175 ? -10.200 -19.495 6.423 1.00 87.25 175 PRO A CA 1
ATOM 1384 C C . PRO A 1 175 ? -9.503 -18.297 5.776 1.00 87.25 175 PRO A C 1
ATOM 1386 O O . PRO A 1 175 ? -9.734 -18.015 4.602 1.00 87.25 175 PRO A O 1
ATOM 1389 N N . GLN A 1 176 ? -8.672 -17.603 6.549 1.00 92.38 176 GLN A N 1
ATOM 1390 C CA . GLN A 1 176 ? -7.855 -16.496 6.060 1.00 92.38 176 GLN A CA 1
ATOM 1391 C C . GLN A 1 176 ? -6.445 -17.012 5.765 1.00 92.38 176 GLN A C 1
ATOM 1393 O O . GLN A 1 176 ? -5.922 -17.840 6.514 1.00 92.38 176 GLN A O 1
ATOM 1398 N N . ARG A 1 177 ? -5.837 -16.550 4.666 1.00 92.44 177 ARG A N 1
ATOM 1399 C CA . ARG A 1 177 ? -4.467 -16.941 4.276 1.00 92.44 177 ARG A CA 1
ATOM 1400 C C . ARG A 1 177 ? -3.396 -16.234 5.121 1.00 92.44 177 ARG A C 1
ATOM 1402 O O . ARG A 1 177 ? -2.298 -16.753 5.265 1.00 92.44 177 ARG A O 1
ATOM 1409 N N . PHE A 1 178 ? -3.732 -15.079 5.689 1.00 94.88 178 PHE A N 1
ATOM 1410 C CA . PHE A 1 178 ? -2.871 -14.232 6.516 1.00 94.88 178 PHE A CA 1
ATOM 1411 C C . PHE A 1 178 ? -3.705 -13.543 7.611 1.00 94.88 178 PHE A C 1
ATOM 1413 O O . PHE A 1 178 ? -4.919 -13.746 7.692 1.00 94.88 178 PHE A O 1
ATOM 1420 N N . ASP A 1 179 ? -3.063 -12.729 8.454 1.00 94.69 179 ASP A N 1
ATOM 1421 C CA . ASP A 1 179 ? -3.732 -11.924 9.487 1.00 94.69 179 ASP A CA 1
ATOM 1422 C C . ASP A 1 179 ? -4.514 -10.748 8.870 1.00 94.69 179 ASP A C 1
ATOM 1424 O O . ASP A 1 179 ? -4.076 -9.595 8.860 1.00 94.69 179 ASP A O 1
ATOM 1428 N N . LEU A 1 180 ? -5.673 -11.075 8.290 1.00 96.19 180 LEU A N 1
ATOM 1429 C CA . LEU A 1 180 ? -6.541 -10.113 7.618 1.00 96.19 180 LEU A CA 1
ATOM 1430 C C . LEU A 1 180 ? -7.040 -9.034 8.588 1.00 96.19 180 LEU A C 1
ATOM 1432 O O . LEU A 1 180 ? -7.093 -7.865 8.220 1.00 96.19 180 LEU A O 1
ATOM 1436 N N . ALA A 1 181 ? -7.380 -9.403 9.826 1.00 96.62 181 ALA A N 1
ATOM 1437 C CA . ALA A 1 181 ? -7.892 -8.459 10.815 1.00 96.62 181 ALA A CA 1
ATOM 1438 C C . ALA A 1 181 ? -6.886 -7.334 11.094 1.00 96.62 181 ALA A C 1
ATOM 1440 O O . ALA A 1 181 ? -7.260 -6.161 11.047 1.00 96.62 181 ALA A O 1
ATOM 1441 N N . THR A 1 182 ? -5.608 -7.669 11.303 1.00 96.38 182 THR A N 1
ATOM 1442 C CA . THR A 1 182 ? -4.553 -6.662 11.469 1.00 96.38 182 THR A CA 1
ATOM 1443 C C . THR A 1 182 ? -4.424 -5.757 10.244 1.00 96.38 182 THR A C 1
ATOM 1445 O O . THR A 1 182 ? -4.464 -4.539 10.397 1.00 96.38 182 THR A O 1
ATOM 1448 N N . GLN A 1 183 ? -4.373 -6.315 9.032 1.00 96.81 183 GLN A N 1
ATOM 1449 C CA . GLN A 1 183 ? -4.224 -5.515 7.810 1.00 96.81 183 GLN A CA 1
ATOM 1450 C C . GLN A 1 183 ? -5.386 -4.527 7.589 1.00 96.81 183 GLN A C 1
ATOM 1452 O O . GLN A 1 183 ? -5.171 -3.380 7.193 1.00 96.81 183 GLN A O 1
ATOM 1457 N N . LEU A 1 184 ? -6.627 -4.944 7.861 1.00 97.75 184 LEU A N 1
ATOM 1458 C CA . LEU A 1 184 ? -7.792 -4.059 7.749 1.00 97.75 184 LEU A CA 1
ATOM 1459 C C . LEU A 1 184 ? -7.780 -2.957 8.817 1.00 97.75 184 LEU A C 1
ATOM 1461 O O . LEU A 1 184 ? -8.194 -1.829 8.537 1.00 97.75 184 LEU A O 1
ATOM 1465 N N . VAL A 1 185 ? -7.293 -3.261 10.024 1.00 97.69 185 VAL A N 1
ATOM 1466 C CA . VAL A 1 185 ? -7.096 -2.261 11.081 1.00 97.69 185 VAL A CA 1
ATOM 1467 C C . VAL A 1 185 ? -6.013 -1.253 10.696 1.00 97.69 185 VAL A C 1
ATOM 1469 O O . VAL A 1 185 ? -6.220 -0.061 10.915 1.00 97.69 185 VAL A O 1
ATOM 1472 N N . ASP A 1 186 ? -4.916 -1.675 10.067 1.00 96.94 186 ASP A N 1
ATOM 1473 C CA . ASP A 1 186 ? -3.874 -0.758 9.580 1.00 96.94 186 ASP A CA 1
ATOM 1474 C C . ASP A 1 186 ? -4.408 0.196 8.502 1.00 96.94 186 ASP A C 1
ATOM 1476 O O . ASP A 1 186 ? -4.137 1.401 8.527 1.00 96.94 186 ASP A O 1
ATOM 1480 N N . LEU A 1 187 ? -5.259 -0.299 7.597 1.00 97.31 187 LEU A N 1
ATOM 1481 C CA . LEU A 1 187 ? -5.967 0.557 6.639 1.00 97.31 187 LEU A CA 1
ATOM 1482 C C . LEU A 1 187 ? -6.927 1.535 7.324 1.00 97.31 187 LEU A C 1
ATOM 1484 O O . LEU A 1 187 ? -6.973 2.710 6.958 1.00 97.31 187 LEU A O 1
ATOM 1488 N N . ALA A 1 188 ? -7.672 1.090 8.338 1.00 97.81 188 ALA A N 1
ATOM 1489 C CA . ALA A 1 188 ? -8.499 1.987 9.143 1.00 97.81 188 ALA A CA 1
ATOM 1490 C C . ALA A 1 188 ? -7.640 3.036 9.875 1.00 97.81 188 ALA A C 1
ATOM 1492 O O . ALA A 1 188 ? -8.024 4.204 9.951 1.00 97.81 188 ALA A O 1
ATOM 1493 N N . ALA A 1 189 ? -6.448 2.666 10.347 1.00 97.25 189 ALA A N 1
ATOM 1494 C CA . ALA A 1 189 ? -5.506 3.585 10.972 1.00 97.25 189 ALA A CA 1
ATOM 1495 C C . ALA A 1 189 ? -4.987 4.654 10.005 1.00 97.25 189 ALA A C 1
ATOM 1497 O O . ALA A 1 189 ? -4.738 5.783 10.436 1.00 97.25 189 ALA A O 1
ATOM 1498 N N . ALA A 1 190 ? -4.844 4.361 8.709 1.00 97.12 190 ALA A N 1
ATOM 1499 C CA . ALA A 1 190 ? -4.493 5.370 7.701 1.00 97.12 190 ALA A CA 1
ATOM 1500 C C . ALA A 1 190 ? -5.535 6.503 7.657 1.00 97.12 190 ALA A C 1
ATOM 1502 O O . ALA A 1 190 ? -5.192 7.689 7.655 1.00 97.12 190 ALA A O 1
ATOM 1503 N N . VAL A 1 191 ? -6.821 6.139 7.736 1.00 98.31 191 VAL A N 1
ATOM 1504 C CA . VAL A 1 191 ? -7.962 7.071 7.714 1.00 98.31 191 VAL A CA 1
ATOM 1505 C C . VAL A 1 191 ? -7.961 8.030 8.906 1.00 98.31 191 VAL A C 1
ATOM 1507 O O . VAL A 1 191 ? -8.447 9.153 8.783 1.00 98.31 191 VAL A O 1
ATOM 1510 N N . ALA A 1 192 ? -7.366 7.654 10.044 1.00 97.25 192 ALA A N 1
ATOM 1511 C CA . ALA A 1 192 ? -7.357 8.492 11.246 1.00 97.25 192 ALA A CA 1
ATOM 1512 C C . ALA A 1 192 ? -6.667 9.851 11.030 1.00 97.25 192 ALA A C 1
ATOM 1514 O O . ALA A 1 192 ? -6.962 10.808 11.742 1.00 97.25 192 ALA A O 1
ATOM 1515 N N . THR A 1 193 ? -5.787 9.947 10.028 1.00 94.50 193 THR A N 1
ATOM 1516 C CA . THR A 1 193 ? -5.106 11.192 9.644 1.00 94.50 193 THR A CA 1
ATOM 1517 C C . THR A 1 193 ? -6.040 12.240 9.026 1.00 94.50 193 THR A C 1
ATOM 1519 O O . THR A 1 193 ? -5.707 13.424 9.040 1.00 94.50 193 THR A O 1
ATOM 1522 N N . VAL A 1 194 ? -7.206 11.829 8.510 1.00 97.00 194 VAL A N 1
ATOM 1523 C CA . VAL A 1 194 ? -8.168 12.702 7.808 1.00 97.00 194 VAL A CA 1
ATOM 1524 C C . VAL A 1 194 ? -9.564 12.690 8.431 1.00 97.00 194 VAL A C 1
ATOM 1526 O O . VAL A 1 194 ? -10.248 13.709 8.422 1.00 97.00 194 VAL A O 1
ATOM 1529 N N . ASP A 1 195 ? -9.995 11.551 8.975 1.00 97.69 195 ASP A N 1
ATOM 1530 C CA . ASP A 1 195 ? -11.327 11.341 9.542 1.00 97.69 195 ASP A CA 1
ATOM 1531 C C . ASP A 1 195 ? -11.260 10.289 10.659 1.00 97.69 195 ASP A C 1
ATOM 1533 O O . ASP A 1 195 ? -11.463 9.087 10.463 1.00 97.69 195 ASP A O 1
ATOM 1537 N N . ALA A 1 196 ? -10.962 10.766 11.865 1.00 97.31 196 ALA A N 1
ATOM 1538 C CA . ALA A 1 196 ? -10.827 9.930 13.050 1.00 97.31 196 ALA A CA 1
ATOM 1539 C C . ALA A 1 196 ? -12.108 9.147 13.390 1.00 97.31 196 ALA A C 1
ATOM 1541 O O . ALA A 1 196 ? -12.026 7.997 13.821 1.00 97.31 196 ALA A O 1
ATOM 1542 N N . ALA A 1 197 ? -13.288 9.734 13.170 1.00 97.88 197 ALA A N 1
ATOM 1543 C CA . ALA A 1 197 ? -14.560 9.077 13.458 1.00 97.88 197 ALA A CA 1
ATOM 1544 C C . ALA A 1 197 ? -14.785 7.879 12.525 1.00 97.88 197 ALA A C 1
ATOM 1546 O O . ALA A 1 197 ? -15.137 6.790 12.982 1.00 97.88 197 ALA A O 1
ATOM 1547 N N . THR A 1 198 ? -14.514 8.053 11.227 1.00 98.31 198 THR A N 1
ATOM 1548 C CA . THR A 1 198 ? -14.556 6.948 10.263 1.00 98.31 198 THR A CA 1
ATOM 1549 C C . THR A 1 198 ? -13.525 5.877 10.605 1.00 98.31 198 THR A C 1
ATOM 1551 O O . THR A 1 198 ? -13.870 4.699 10.605 1.00 98.31 198 THR A O 1
ATOM 1554 N N . ALA A 1 199 ? -12.285 6.256 10.924 1.00 98.38 199 ALA A N 1
ATOM 1555 C CA . ALA A 1 199 ? -11.233 5.306 11.289 1.00 98.38 199 ALA A CA 1
ATOM 1556 C C . ALA A 1 199 ? -11.639 4.413 12.472 1.00 98.38 199 ALA A C 1
ATOM 1558 O O . ALA A 1 199 ? -11.537 3.190 12.391 1.00 98.38 199 ALA A O 1
ATOM 1559 N N . VAL A 1 200 ? -12.168 5.021 13.542 1.00 98.31 200 VAL A N 1
ATOM 1560 C CA . VAL A 1 200 ? -12.682 4.299 14.715 1.00 98.31 200 VAL A CA 1
ATOM 1561 C C . VAL A 1 200 ? -13.825 3.366 14.322 1.00 98.31 200 VAL A C 1
ATOM 1563 O O . VAL A 1 200 ? -13.798 2.194 14.687 1.00 98.31 200 VAL A O 1
ATOM 1566 N N . SER A 1 201 ? -14.800 3.853 13.548 1.00 98.25 201 SER A N 1
ATOM 1567 C CA . SER A 1 201 ? -15.934 3.032 13.111 1.00 98.25 201 SER A CA 1
ATOM 1568 C C . SER A 1 201 ? -15.491 1.816 12.294 1.00 98.25 201 SER A C 1
ATOM 1570 O O . SER A 1 201 ? -16.019 0.728 12.502 1.00 98.25 201 SER A O 1
ATOM 1572 N N . LEU A 1 202 ? -14.534 1.989 11.378 1.00 98.38 202 LEU A N 1
ATOM 1573 C CA . LEU A 1 202 ? -13.994 0.910 10.549 1.00 98.38 202 LEU A CA 1
ATOM 1574 C C . LEU A 1 202 ? -13.245 -0.128 11.393 1.00 98.38 202 LEU A C 1
ATOM 1576 O O . LEU A 1 202 ? -13.478 -1.325 11.250 1.00 98.38 202 LEU A O 1
ATOM 1580 N N . ALA A 1 203 ? -12.380 0.320 12.306 1.00 97.88 203 ALA A N 1
ATOM 1581 C CA . ALA A 1 203 ? -11.634 -0.586 13.173 1.00 97.88 203 ALA A CA 1
ATOM 1582 C C . ALA A 1 203 ? -12.549 -1.353 14.136 1.00 97.88 203 ALA A C 1
ATOM 1584 O O . ALA A 1 203 ? -12.348 -2.544 14.355 1.00 97.88 203 ALA A O 1
ATOM 1585 N N . GLN A 1 204 ? -13.575 -0.702 14.693 1.00 97.25 204 GLN A N 1
ATOM 1586 C CA . GLN A 1 204 ? -14.549 -1.366 15.562 1.00 97.25 204 GLN A CA 1
ATOM 1587 C C . GLN A 1 204 ? -15.329 -2.463 14.834 1.00 97.25 204 GLN A C 1
ATOM 1589 O O . GLN A 1 204 ? -15.562 -3.516 15.425 1.00 97.25 204 GLN A O 1
ATOM 1594 N N . ASP A 1 205 ? -15.700 -2.239 13.572 1.00 96.75 205 ASP A N 1
ATOM 1595 C CA . ASP A 1 205 ? -16.383 -3.245 12.753 1.00 96.75 205 ASP A CA 1
ATOM 1596 C C . ASP A 1 205 ? -15.519 -4.509 12.603 1.00 96.75 205 ASP A C 1
ATOM 1598 O O . ASP A 1 205 ? -15.956 -5.609 12.944 1.00 96.75 205 ASP A O 1
ATOM 1602 N N . VAL A 1 206 ? -14.241 -4.341 12.237 1.00 96.94 206 VAL A N 1
ATOM 1603 C CA . VAL A 1 206 ? -13.267 -5.444 12.129 1.00 96.94 206 VAL A CA 1
ATOM 1604 C C . VAL A 1 206 ? -13.083 -6.171 13.467 1.00 96.94 206 VAL A C 1
ATOM 1606 O O . VAL A 1 206 ? -13.248 -7.392 13.539 1.00 96.94 206 VAL A O 1
ATOM 1609 N N . LEU A 1 207 ? -12.799 -5.428 14.543 1.00 96.25 207 LEU A N 1
ATOM 1610 C CA . LEU A 1 207 ? -12.523 -5.986 15.875 1.00 96.25 207 LEU A CA 1
ATOM 1611 C C . LEU A 1 207 ? -13.740 -6.689 16.501 1.00 96.25 207 LEU A C 1
ATOM 1613 O O . LEU A 1 207 ? -13.584 -7.528 17.389 1.00 96.25 207 LEU A O 1
ATOM 1617 N N . SER A 1 208 ? -14.957 -6.373 16.047 1.00 94.56 208 SER A N 1
ATOM 1618 C CA . SER A 1 208 ? -16.177 -7.057 16.492 1.00 94.56 208 SER A CA 1
ATOM 1619 C C . SER A 1 208 ? -16.293 -8.494 15.965 1.00 94.56 208 SER A C 1
ATOM 1621 O O . SER A 1 208 ? -17.016 -9.311 16.545 1.00 94.56 208 SER A O 1
ATOM 1623 N N . HIS A 1 209 ? -15.579 -8.814 14.881 1.00 92.06 209 HIS A N 1
ATOM 1624 C CA . HIS A 1 209 ? -15.608 -10.117 14.219 1.00 92.06 209 HIS A CA 1
ATOM 1625 C C . HIS A 1 209 ? -14.352 -10.947 14.476 1.00 92.06 209 HIS A C 1
ATOM 1627 O O . HIS A 1 209 ? -14.458 -12.169 14.605 1.00 92.06 209 HIS A O 1
ATOM 1633 N N . ASP A 1 210 ? -13.196 -10.296 14.597 1.00 82.56 210 ASP A N 1
ATOM 1634 C CA . ASP A 1 210 ? -11.938 -10.936 14.962 1.00 82.56 210 ASP A CA 1
ATOM 1635 C C . ASP A 1 210 ? -11.163 -10.072 15.965 1.00 82.56 210 ASP A C 1
ATOM 1637 O O . ASP A 1 210 ? -10.712 -8.967 15.673 1.00 82.56 210 ASP A O 1
ATOM 1641 N N . ALA A 1 211 ? -11.033 -10.608 17.175 1.00 73.12 211 ALA A N 1
ATOM 1642 C CA . ALA A 1 211 ? -10.452 -9.956 18.341 1.00 73.12 211 ALA A CA 1
ATOM 1643 C C . ALA A 1 211 ? -9.000 -10.417 18.585 1.00 73.12 211 ALA A C 1
ATOM 1645 O O . ALA A 1 211 ? -8.555 -10.521 19.733 1.00 73.12 211 ALA A O 1
ATOM 1646 N N . GLY A 1 212 ? -8.267 -10.758 17.519 1.00 84.94 212 GLY A N 1
ATOM 1647 C CA . GLY A 1 212 ? -6.861 -11.140 17.598 1.00 84.94 212 GLY A CA 1
ATOM 1648 C C . GLY A 1 212 ? -6.007 -10.086 18.317 1.00 84.94 212 GLY A C 1
ATOM 1649 O O . GLY A 1 212 ? -6.143 -8.884 18.089 1.00 84.94 212 GLY A O 1
ATOM 1650 N N . HIS A 1 213 ? -5.084 -10.535 19.177 1.00 89.94 213 HIS A N 1
ATOM 1651 C CA . HIS A 1 213 ? -4.199 -9.648 19.948 1.00 89.94 213 HIS A CA 1
ATOM 1652 C C . HIS A 1 213 ? -3.465 -8.630 19.058 1.00 89.94 213 HIS A C 1
ATOM 1654 O O . HIS A 1 213 ? -3.390 -7.448 19.392 1.00 89.94 213 HIS A O 1
ATOM 1660 N N . ARG A 1 214 ? -2.956 -9.072 17.899 1.00 93.06 214 ARG A N 1
ATOM 1661 C CA . ARG A 1 214 ? -2.218 -8.210 16.967 1.00 93.06 214 ARG A CA 1
ATOM 1662 C C . ARG A 1 214 ? -3.100 -7.095 16.401 1.00 93.06 214 ARG A C 1
ATOM 1664 O O . ARG A 1 214 ? -2.657 -5.953 16.367 1.00 93.06 214 ARG A O 1
ATOM 1671 N N . ALA A 1 215 ? -4.352 -7.379 16.045 1.00 95.12 215 ALA A N 1
ATOM 1672 C CA . ALA A 1 215 ? -5.281 -6.363 15.554 1.00 95.12 215 ALA A CA 1
ATOM 1673 C C . ALA A 1 215 ? -5.541 -5.272 16.610 1.00 95.12 215 ALA A C 1
ATOM 1675 O O . ALA A 1 215 ? -5.527 -4.087 16.288 1.00 95.12 215 ALA A O 1
ATOM 1676 N N . PHE A 1 216 ? -5.673 -5.638 17.891 1.00 95.75 216 PHE A N 1
ATOM 1677 C CA . PHE A 1 216 ? -5.798 -4.649 18.970 1.00 95.75 216 PHE A CA 1
ATOM 1678 C C . PHE A 1 216 ? -4.547 -3.793 19.169 1.00 95.75 216 PHE A C 1
ATOM 1680 O O . PHE A 1 216 ? -4.671 -2.596 19.419 1.00 95.75 216 PHE A O 1
ATOM 1687 N N . VAL A 1 217 ? -3.354 -4.386 19.063 1.00 95.12 217 VAL A N 1
ATOM 1688 C CA . VAL A 1 217 ? -2.088 -3.640 19.127 1.00 95.12 217 VAL A CA 1
ATOM 1689 C C . VAL A 1 217 ? -2.028 -2.598 18.011 1.00 95.12 217 VAL A C 1
ATOM 1691 O O . VAL A 1 217 ? -1.750 -1.433 18.275 1.00 95.12 217 VAL A O 1
ATOM 1694 N N . HIS A 1 218 ? -2.368 -2.987 16.786 1.00 95.38 218 HIS A N 1
ATOM 1695 C CA . HIS A 1 218 ? -2.346 -2.087 15.634 1.00 95.38 218 HIS A CA 1
ATOM 1696 C C . HIS A 1 218 ? -3.434 -1.006 15.712 1.00 95.38 218 HIS A C 1
ATOM 1698 O O . HIS A 1 218 ? -3.200 0.146 15.350 1.00 95.38 218 HIS A O 1
ATOM 1704 N N . ALA A 1 219 ? -4.590 -1.307 16.311 1.00 96.62 219 ALA A N 1
ATOM 1705 C CA . ALA A 1 219 ? -5.649 -0.323 16.534 1.00 96.62 219 ALA A CA 1
ATOM 1706 C C . ALA A 1 219 ? -5.204 0.858 17.422 1.00 96.62 219 ALA A C 1
ATOM 1708 O O . ALA A 1 219 ? -5.783 1.944 17.334 1.00 96.62 219 ALA A O 1
ATOM 1709 N N . VAL A 1 220 ? -4.149 0.699 18.233 1.00 96.38 220 VAL A N 1
ATOM 1710 C CA . VAL A 1 220 ? -3.550 1.803 19.006 1.00 96.38 220 VAL A CA 1
ATOM 1711 C C . VAL A 1 220 ? -3.018 2.912 18.090 1.00 96.38 220 VAL A C 1
ATOM 1713 O O . VAL A 1 220 ? -3.053 4.083 18.476 1.00 96.38 220 VAL A O 1
ATOM 1716 N N . ALA A 1 221 ? -2.610 2.597 16.856 1.00 95.44 221 ALA A N 1
ATOM 1717 C CA . ALA A 1 221 ? -2.161 3.595 15.886 1.00 95.44 221 ALA A CA 1
ATOM 1718 C C . ALA A 1 221 ? -3.243 4.652 15.587 1.00 95.44 221 ALA A C 1
ATOM 1720 O O . ALA A 1 221 ? -2.913 5.820 15.390 1.00 95.44 221 ALA A O 1
ATOM 1721 N N . ILE A 1 222 ? -4.535 4.297 15.644 1.00 96.81 222 ILE A N 1
ATOM 1722 C CA . ILE A 1 222 ? -5.646 5.260 15.495 1.00 96.81 222 ILE A CA 1
ATOM 1723 C C . ILE A 1 222 ? -5.603 6.317 16.608 1.00 96.81 222 ILE A C 1
ATOM 1725 O O . ILE A 1 222 ? -5.762 7.509 16.344 1.00 96.81 222 ILE A O 1
ATOM 1729 N N . VAL A 1 223 ? -5.342 5.889 17.847 1.00 96.44 223 VAL A N 1
ATOM 1730 C CA . VAL A 1 223 ? -5.231 6.773 19.020 1.00 96.44 223 VAL A CA 1
ATOM 1731 C C . VAL A 1 223 ? -3.997 7.670 18.918 1.00 96.44 223 VAL A C 1
ATOM 1733 O O . VAL A 1 223 ? -4.047 8.843 19.277 1.00 96.44 223 VAL A O 1
ATOM 1736 N N . GLN A 1 224 ? -2.887 7.137 18.406 1.00 94.12 224 GLN A N 1
ATOM 1737 C CA . GLN A 1 224 ? -1.652 7.902 18.222 1.00 94.12 224 GLN A CA 1
ATOM 1738 C C . GLN A 1 224 ? -1.792 8.972 17.132 1.00 94.12 224 GLN A C 1
ATOM 1740 O O . GLN A 1 224 ? -1.309 10.093 17.301 1.00 94.12 224 GLN A O 1
ATOM 1745 N N . ARG A 1 225 ? -2.462 8.639 16.022 1.00 93.25 225 ARG A N 1
ATOM 1746 C CA . ARG A 1 225 ? -2.600 9.511 14.843 1.00 93.25 225 ARG A CA 1
ATOM 1747 C C . ARG A 1 225 ? -3.587 10.653 15.048 1.00 93.25 225 ARG A C 1
ATOM 1749 O O . ARG A 1 225 ? -3.407 11.714 14.457 1.00 93.25 225 ARG A O 1
ATOM 1756 N N . ALA A 1 226 ? -4.602 10.466 15.889 1.00 90.94 226 ALA A N 1
ATOM 1757 C CA . ALA A 1 226 ? -5.623 11.476 16.129 1.00 90.94 226 ALA A CA 1
ATOM 1758 C C . ALA A 1 226 ? -5.968 11.609 17.617 1.00 90.94 226 ALA A C 1
ATOM 1760 O O . ALA A 1 226 ? -6.205 10.631 18.316 1.00 90.94 226 ALA A O 1
ATOM 1761 N N . LYS A 1 227 ? -6.051 12.854 18.104 1.00 88.25 227 LYS A N 1
ATOM 1762 C CA . LYS A 1 227 ? -6.349 13.194 19.511 1.00 88.25 227 LYS A CA 1
ATOM 1763 C C . LYS A 1 227 ? -7.752 13.785 19.677 1.00 88.25 227 LYS A C 1
ATOM 1765 O O . LYS A 1 227 ? -7.920 14.827 20.317 1.00 88.25 227 LYS A O 1
ATOM 1770 N N . THR A 1 228 ? -8.750 13.151 19.069 1.00 93.69 228 THR A N 1
ATOM 1771 C CA . THR A 1 228 ? -10.145 13.607 19.098 1.00 93.69 228 THR A CA 1
ATOM 1772 C C . THR A 1 228 ? -10.924 12.940 20.242 1.00 93.69 228 THR A C 1
ATOM 1774 O O . THR A 1 228 ? -10.430 11.997 20.86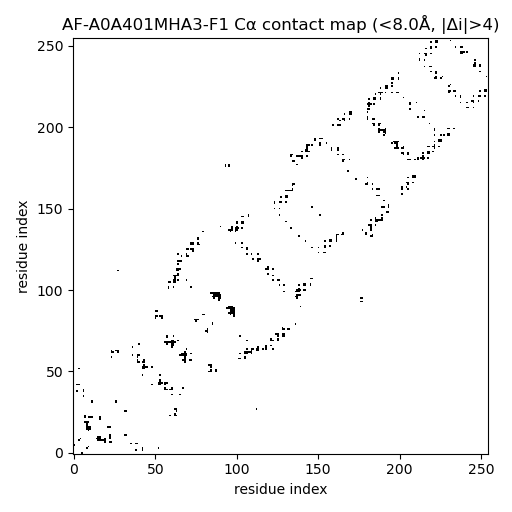8 1.00 93.69 228 THR A O 1
ATOM 1777 N N . PRO A 1 229 ? -12.132 13.421 20.588 1.00 94.75 229 PRO A N 1
ATOM 1778 C CA . PRO A 1 229 ? -12.989 12.738 21.557 1.00 94.75 229 PRO A CA 1
ATOM 1779 C C . PRO A 1 229 ? -13.286 11.279 21.179 1.00 94.75 229 PRO A C 1
ATOM 1781 O O . PRO A 1 229 ? -13.277 10.411 22.049 1.00 94.75 229 PRO A O 1
ATOM 1784 N N . GLU A 1 230 ? -13.480 11.000 19.890 1.00 94.25 230 GLU A N 1
ATOM 1785 C CA . GLU A 1 230 ? -13.781 9.666 19.366 1.00 94.25 230 GLU A CA 1
ATOM 1786 C C . GLU A 1 230 ? -12.607 8.709 19.586 1.00 94.25 230 GLU A C 1
ATOM 1788 O O . GLU A 1 230 ? -12.805 7.585 20.043 1.00 94.25 230 GLU A O 1
ATOM 1793 N N . THR A 1 231 ? -11.371 9.155 19.337 1.00 93.94 231 THR A N 1
ATOM 1794 C CA . THR A 1 231 ? -10.189 8.307 19.554 1.00 93.94 231 THR A CA 1
ATOM 1795 C C . THR A 1 231 ? -9.879 8.094 21.029 1.00 93.94 231 THR A C 1
ATOM 1797 O O . THR A 1 231 ? -9.364 7.038 21.384 1.00 93.94 231 THR A O 1
ATOM 1800 N N . ARG A 1 232 ? -10.250 9.029 21.915 1.00 94.69 232 ARG A N 1
ATOM 1801 C CA . ARG A 1 232 ? -10.193 8.807 23.372 1.00 94.69 232 ARG A CA 1
ATOM 1802 C C . ARG A 1 232 ? -11.204 7.761 23.826 1.00 94.69 232 ARG A C 1
ATOM 1804 O O . ARG A 1 232 ? -10.840 6.850 24.557 1.00 94.69 232 ARG A O 1
ATOM 1811 N N . GLN A 1 233 ? -12.445 7.843 23.350 1.00 95.81 233 GLN A N 1
ATOM 1812 C CA . GLN A 1 233 ? -13.444 6.815 23.639 1.00 95.81 233 GLN A CA 1
ATOM 1813 C C . GLN A 1 233 ? -13.009 5.448 23.088 1.00 95.81 233 GLN A C 1
ATOM 1815 O O . GLN A 1 233 ? -13.199 4.416 23.733 1.00 95.81 233 GLN A O 1
ATOM 1820 N N . PHE A 1 234 ? -12.390 5.432 21.907 1.00 97.31 234 PHE A N 1
ATOM 1821 C CA . PHE A 1 234 ? -11.815 4.218 21.347 1.00 97.31 234 PHE A CA 1
ATOM 1822 C C . PHE A 1 234 ? -10.648 3.687 22.190 1.00 97.31 234 PHE A C 1
ATOM 1824 O O . PHE A 1 234 ? -10.570 2.487 22.430 1.00 97.31 234 PHE A O 1
ATOM 1831 N N . ALA A 1 235 ? -9.790 4.559 22.721 1.00 96.38 235 ALA A N 1
ATOM 1832 C CA . ALA A 1 235 ? -8.729 4.186 23.653 1.00 96.38 235 ALA A CA 1
ATOM 1833 C C . ALA A 1 235 ? -9.278 3.538 24.941 1.00 96.38 235 ALA A C 1
ATOM 1835 O O . ALA A 1 235 ? -8.737 2.529 25.407 1.00 96.38 235 ALA A O 1
ATOM 1836 N N . ASP A 1 236 ? -10.380 4.060 25.488 1.00 96.31 236 ASP A N 1
ATOM 1837 C CA . ASP A 1 236 ? -11.071 3.459 26.637 1.00 96.31 236 ASP A CA 1
ATOM 1838 C C . ASP A 1 236 ? -11.602 2.059 26.302 1.00 96.31 236 ASP A C 1
ATOM 1840 O O . ASP A 1 236 ? -11.434 1.115 27.083 1.00 96.31 236 ASP A O 1
ATOM 1844 N N . TYR A 1 237 ? -12.191 1.899 25.111 1.00 95.69 237 TYR A N 1
ATOM 1845 C CA . TYR A 1 237 ? -12.604 0.595 24.594 1.00 95.69 237 TYR A CA 1
ATOM 1846 C C . TYR A 1 237 ? -11.413 -0.370 24.505 1.00 95.69 237 TYR A C 1
ATOM 1848 O O . TYR A 1 237 ? -11.455 -1.421 25.146 1.00 95.69 237 TYR A O 1
ATOM 1856 N N . LEU A 1 238 ? -10.332 0.004 23.808 1.00 95.69 238 LEU A N 1
ATOM 1857 C CA . LEU A 1 238 ? -9.121 -0.816 23.657 1.00 95.69 238 LEU A CA 1
ATOM 1858 C C . LEU A 1 238 ? -8.525 -1.213 25.015 1.00 95.69 238 LEU A C 1
ATOM 1860 O O . LEU A 1 238 ? -8.112 -2.353 25.198 1.00 95.69 238 LEU A O 1
ATOM 1864 N N . SER A 1 239 ? -8.529 -0.304 25.993 1.00 95.00 239 SER A N 1
ATOM 1865 C CA . SER A 1 239 ? -8.040 -0.584 27.350 1.00 95.00 239 SER A CA 1
ATOM 1866 C C . SER A 1 239 ? -8.925 -1.569 28.122 1.00 95.00 239 SER A C 1
ATOM 1868 O O . SER A 1 239 ? -8.438 -2.303 28.987 1.00 95.00 239 SER A O 1
ATOM 1870 N N . THR A 1 240 ? -10.226 -1.571 27.830 1.00 94.38 240 THR A N 1
ATOM 1871 C CA . THR A 1 240 ? -11.211 -2.440 28.481 1.00 94.38 240 THR A CA 1
ATOM 1872 C C . THR A 1 240 ? -11.156 -3.859 27.926 1.00 94.38 240 THR A C 1
ATOM 1874 O O . THR A 1 240 ? -11.193 -4.814 28.701 1.00 94.38 240 THR A O 1
ATOM 1877 N N . VAL A 1 241 ? -11.071 -4.005 26.601 1.00 92.94 241 VAL A N 1
ATOM 1878 C CA . VAL A 1 241 ? -11.137 -5.317 25.934 1.00 92.94 241 VAL A CA 1
ATOM 1879 C C . VAL A 1 241 ? -9.767 -5.937 25.668 1.00 92.94 241 VAL A C 1
ATOM 1881 O O . VAL A 1 241 ? -9.657 -7.158 25.602 1.00 92.94 241 VAL A O 1
ATOM 1884 N N . GLY A 1 242 ? -8.729 -5.111 25.525 1.00 90.75 242 GLY A N 1
ATOM 1885 C CA . GLY A 1 242 ? -7.363 -5.553 25.291 1.00 90.75 242 GLY A CA 1
ATOM 1886 C C . GLY A 1 242 ? -6.698 -6.126 26.543 1.00 90.75 242 GLY A C 1
ATOM 1887 O O . GLY A 1 242 ? -7.122 -5.896 27.681 1.00 90.75 242 GLY A O 1
ATOM 1888 N N . ASP A 1 243 ? -5.619 -6.875 26.331 1.00 92.44 243 ASP A N 1
ATOM 1889 C CA . ASP A 1 243 ? -4.783 -7.384 27.416 1.00 92.44 243 ASP A CA 1
ATOM 1890 C C . ASP A 1 243 ? -3.850 -6.309 28.002 1.00 92.44 243 ASP A C 1
ATOM 1892 O O . ASP A 1 243 ? -3.902 -5.128 27.650 1.00 92.44 243 ASP A O 1
ATOM 1896 N N . ASP A 1 244 ? -2.982 -6.710 28.932 1.00 93.62 244 ASP A N 1
ATOM 1897 C CA . ASP A 1 244 ? -2.045 -5.797 29.594 1.00 93.62 244 ASP A CA 1
ATOM 1898 C C . ASP A 1 244 ? -1.056 -5.130 28.627 1.00 93.62 244 ASP A C 1
ATOM 1900 O O . ASP A 1 244 ? -0.643 -3.989 28.863 1.00 93.62 244 ASP A O 1
ATOM 1904 N N . GLY A 1 245 ? -0.710 -5.802 27.524 1.00 92.62 245 GLY A N 1
ATOM 1905 C CA . GLY A 1 245 ? 0.140 -5.251 26.475 1.00 92.62 245 GLY A CA 1
ATOM 1906 C C . GLY A 1 245 ? -0.565 -4.119 25.737 1.00 92.62 245 GLY A C 1
ATOM 1907 O O . GLY A 1 245 ? -0.035 -3.007 25.671 1.00 92.62 245 GLY A O 1
ATOM 1908 N N . VAL A 1 246 ? -1.792 -4.365 25.269 1.00 94.31 246 VAL A N 1
ATOM 1909 C CA . VAL A 1 246 ? -2.631 -3.347 24.612 1.00 94.31 246 VAL A CA 1
ATOM 1910 C C . VAL A 1 246 ? -2.893 -2.175 25.561 1.00 94.31 246 VAL A C 1
ATOM 1912 O O . VAL A 1 246 ? -2.665 -1.025 25.191 1.00 94.31 246 VAL A O 1
ATOM 1915 N N . ARG A 1 247 ? -3.264 -2.440 26.822 1.00 95.44 247 ARG A N 1
ATOM 1916 C CA . ARG A 1 247 ? -3.463 -1.401 27.852 1.00 95.44 247 ARG A CA 1
ATOM 1917 C C . ARG A 1 247 ? -2.237 -0.513 28.046 1.00 95.44 247 ARG A C 1
ATOM 1919 O O . ARG A 1 247 ? -2.369 0.697 28.222 1.00 95.44 247 ARG A O 1
ATOM 1926 N N . THR A 1 248 ? -1.045 -1.105 28.055 1.00 95.38 248 THR A N 1
ATOM 1927 C CA . THR A 1 248 ? 0.209 -0.359 28.218 1.00 95.38 248 THR A CA 1
ATOM 1928 C C . THR A 1 248 ? 0.464 0.551 27.020 1.00 95.38 248 THR A C 1
ATOM 1930 O O . THR A 1 248 ? 0.781 1.725 27.206 1.00 95.38 248 THR A O 1
ATOM 1933 N N . GLN A 1 249 ? 0.256 0.046 25.804 1.00 94.88 249 GLN A N 1
ATOM 1934 C CA . GLN A 1 249 ? 0.428 0.830 24.580 1.00 94.88 249 GLN A CA 1
ATOM 1935 C C . GLN A 1 249 ? -0.600 1.960 24.458 1.00 94.88 249 GLN A C 1
ATOM 1937 O O . GLN A 1 249 ? -0.239 3.076 24.091 1.00 94.88 249 GLN A O 1
ATOM 1942 N N . VAL A 1 250 ? -1.858 1.721 24.841 1.00 94.88 250 VAL A N 1
ATOM 1943 C CA . VAL A 1 250 ? -2.887 2.772 24.870 1.00 94.88 250 VAL A CA 1
ATOM 1944 C C . VAL A 1 250 ? -2.501 3.897 25.833 1.00 94.88 250 VAL A C 1
ATOM 1946 O O . VAL A 1 250 ? -2.595 5.068 25.471 1.00 94.88 250 VAL A O 1
ATOM 1949 N N . LYS A 1 251 ? -2.013 3.570 27.038 1.00 93.62 251 LYS A N 1
ATOM 1950 C CA . LYS A 1 251 ? -1.531 4.585 27.992 1.00 93.62 251 LYS A CA 1
ATOM 1951 C C . LYS A 1 251 ? -0.400 5.425 27.399 1.00 93.62 251 LYS A C 1
ATOM 1953 O O . LYS A 1 251 ? -0.440 6.643 27.505 1.00 93.62 251 LYS A O 1
ATOM 1958 N N . GLN A 1 252 ? 0.565 4.785 26.739 1.00 93.50 252 GLN A N 1
ATOM 1959 C CA . GLN A 1 252 ? 1.662 5.484 26.062 1.00 93.50 252 GLN A CA 1
ATOM 1960 C C . GLN A 1 252 ? 1.163 6.387 24.923 1.00 93.50 252 GLN A C 1
ATOM 1962 O O . GLN A 1 252 ? 1.679 7.487 24.750 1.00 93.50 252 GLN A O 1
ATOM 1967 N N . ALA A 1 253 ? 0.151 5.951 24.168 1.00 91.62 253 ALA A N 1
ATOM 1968 C CA . ALA A 1 253 ? -0.441 6.735 23.086 1.00 91.62 253 ALA A CA 1
ATOM 1969 C C . ALA A 1 253 ? -1.192 7.984 23.582 1.00 91.62 253 ALA A C 1
ATOM 1971 O O . ALA A 1 253 ? -1.215 9.004 22.890 1.00 91.62 253 ALA A O 1
ATOM 1972 N N . LEU A 1 254 ? -1.801 7.919 24.771 1.00 89.75 254 LEU A N 1
ATOM 1973 C CA . LEU A 1 254 ? -2.549 9.033 25.362 1.00 89.75 254 LEU A CA 1
ATOM 1974 C C . LEU A 1 254 ? -1.652 10.105 26.009 1.00 89.75 254 LEU A C 1
ATOM 1976 O O . LEU A 1 254 ? -2.059 11.271 26.023 1.00 89.75 254 LEU A O 1
ATOM 1980 N N . GLY A 1 255 ? -0.442 9.741 26.452 1.00 77.75 255 GLY A N 1
ATOM 1981 C CA . GLY A 1 255 ? 0.506 10.637 27.131 1.00 77.75 255 GLY A CA 1
ATOM 1982 C C . GLY A 1 255 ? 0.328 10.644 28.640 1.00 77.75 255 GLY A C 1
ATOM 1983 O O . GLY A 1 255 ? -0.541 11.404 29.122 1.00 77.75 255 GLY A O 1
#

Secondary structure (DSSP, 8-state):
--HHHHHHSB-TTS-B-S-HHHHHHHTTT-TTHHHHHHHHHHHHH-TTS-HHHHHHHHHHHHHTT-HHHHHHHHHHHHSGGGSTTTTSSB-TTT-SB-HHHHHHHHHHHTHHHHHHTT-HHHHHHHHHHHHHHTTTS--TTTHHHH--HHHHHHHHHHHHHHHHHHHHHHHTTPPPSS-HHHHHHHHHHHHTTT-HHHHHHHHHHHHHH---HHHHHHHHHHHHH--SHHHHHHHHHHHHHS-HHHHHHHHHHH-

Sequence (255 aa):
MSRFDELLGTDFDGQPVSDVEDVIYEALDDPRHRERVPGLVDLLNDRVAGERERFLACVALTTWAELAGFDAVIDAARDPERAPWYDILIDRKFSVDNTFAQLALAVSDSDVLAREKQTWARRTEAFRSLVRIADHEYFDEKLGDLLDTQTVVDVLPDIRAVVARGAASLAGRRPQRFDLATQLVDLAAAVATVDAATAVSLAQDVLSHDAGHRAFVHAVAIVQRAKTPETRQFADYLSTVGDDGVRTQVKQALG

Solvent-accessible surface area (backbone atoms only — not comparable to full-atom values): 13367 Å² total; per-residue (Å²): 130,54,75,56,44,74,63,41,34,29,41,96,87,67,48,77,50,94,52,51,62,57,42,51,58,53,37,77,81,35,80,69,48,65,76,39,45,67,60,33,56,52,43,47,68,37,85,86,52,55,44,66,58,24,43,51,28,36,40,40,31,18,34,62,31,35,68,71,14,32,50,49,52,34,55,28,47,73,46,51,90,72,27,82,42,55,67,71,37,66,38,83,90,58,69,38,45,34,44,61,28,54,49,47,48,21,51,40,68,8,56,66,45,11,58,77,68,68,32,44,74,48,49,48,49,24,51,42,30,52,45,61,38,51,60,82,52,49,34,87,76,41,61,28,74,54,51,49,72,67,52,40,66,78,32,42,72,45,50,55,52,25,42,55,55,32,30,52,42,46,63,66,65,56,90,67,78,55,73,57,56,36,45,41,22,34,44,21,32,38,36,12,70,82,38,45,62,60,15,51,56,51,32,50,55,34,46,74,50,45,75,50,71,64,26,54,50,49,45,40,48,28,33,57,60,24,93,48,74,62,29,51,55,46,41,54,48,45,47,70,76,39,56,74,67,36,31,49,51,41,52,64,49,71,108

Foldseek 3Di:
DDLLCVQQQAAPVRHGDPDSVVNLLVCVVDVCNVVSLVSLLVLLVDPPHDLVSNLVSLLSCLLLLHLSSLVLLLVCLVPVVPNSNALVDADPVLRHTQSLLSSLVSLLNNVVNCVVVVVVVSSLSSLLSSLLCLLAHDNPLCSLVSQDPVSCVVNVVSLLVSLVVSLVCLQVVPDHSDPSLLSNLSNLLSCLLPDLQSSLVSNCSSCVRPVDQNSLQSNLSSLLNDVDPSSVVSLVVSLVSHDPVSVVSSVVSND

Mean predicted aligned error: 3.44 Å

pLDDT: mean 95.26, std 3.99, range [67.75, 98.81]

Radius of gyration: 19.68 Å; Cα contacts (8 Å, |Δi|>4): 389; chains: 1; bounding box: 49×36×53 Å

Nearest PDB structures (foldseek):
  4ffb-assembly1_C  TM=3.540E-01  e=5.038E-01  Saccharomyces cerevisiae S288C
  7ypz-assembly1_C  TM=4.113E-01  e=3.440E+00  Saccharomyces cerevisiae
  5uwt-assembly1_C  TM=2.354E-01  e=1.408E+00  Saccharomyces cerevisiae
  7wxk-assembly1_A  TM=2.608E-01  e=7.350E+00  Pandoraea apista
  3s4w-assembly1_A  TM=2.127E-01  e=3.289E+00  Mus musculus